Protein AF-A0A955XLE4-F1 (afdb_monomer_lite)

Secondary structure (DSSP, 8-state):
-BSSS----TTT-HHHHTT--HHHHS-EETTEE---S--SS-PPPSSTT----GGGT-SS-S-TTSHHHHHHHHHTTTB-HHHHH--S--TTB-SEEEEEEEEEETTTTEEEEEEEE---SBTTTEEEEEE-S-B-TTSPBP---TTS-----S---TT--GGGTT--HHHHIIIIIHHHHHHSSPPEEEEEEEEEEEEEEEEEEEETTEEEEPPP-HHHHHHH--HHHHHHHHTTSHHHHHHTSHHHIIIIIHHHHHTTT--S--GGGHHHHHHT-SEEEEE-SS-EEEE------STT---HHHHSSTT-S--TTTTT--HHHHHHHSS--

Foldseek 3Di:
DDAALFDFDLVQFVCVVVVDDPCVQFPDDPNFTAPACFDLDPDDHSCNPDHRAPCVPCVQVFDCVDPQSVVVSVLVVAAGLQAQFQQWGHQQHAQEWELQFWDQDPVVRWTDTDRPDRGIHFPRFKDKAWAQRYAAPLSFGAAAQPVPLRQADSDDLQQWDPVCPPPPPPVCCVVPRVVVRVVGHHTHIAIWGWHKYWAKFQQVQAARFGGHGQDFQVVCCTHPVRRLVRSLVVLPDPVVLVCLDPCVFPPPFCVVSVSRVTRTDHSVCSVCSNVSHSIDTDIGSDINTHDDDHSGHPPPGDDQQCQQAPNHSDPVVNSRDDPVVSPVSNHGD

Radius of gyration: 21.86 Å; chains: 1; bounding box: 53×49×61 Å

Structure (mmCIF, N/CA/C/O backbone):
data_AF-A0A955XLE4-F1
#
_entry.id   AF-A0A955XLE4-F1
#
loop_
_atom_site.group_PDB
_atom_site.id
_atom_site.type_symbol
_atom_site.label_atom_id
_atom_site.label_alt_id
_atom_site.label_comp_id
_atom_site.label_asym_id
_atom_site.label_entity_id
_atom_site.label_seq_id
_atom_site.pdbx_PDB_ins_code
_atom_site.Cartn_x
_atom_site.Cartn_y
_atom_site.Cartn_z
_atom_site.occupancy
_atom_site.B_iso_or_equiv
_atom_site.auth_seq_id
_atom_site.auth_comp_id
_atom_site.auth_asym_id
_atom_site.auth_atom_id
_atom_site.pdbx_PDB_model_num
ATOM 1 N N . GLY A 1 1 ? 15.564 -0.420 6.837 1.00 57.50 1 GLY A N 1
ATOM 2 C CA . GLY A 1 1 ? 14.174 -0.029 6.578 1.00 57.50 1 GLY A CA 1
ATOM 3 C C . GLY A 1 1 ? 13.296 -1.247 6.401 1.00 57.50 1 GLY A C 1
ATOM 4 O O . GLY A 1 1 ? 13.295 -1.841 5.321 1.00 57.50 1 GLY A O 1
ATOM 5 N N . SER A 1 2 ? 12.529 -1.629 7.419 1.00 75.06 2 SER A N 1
ATOM 6 C CA . SER A 1 2 ? 11.483 -2.647 7.313 1.00 75.06 2 SER A CA 1
ATOM 7 C C . SER A 1 2 ? 10.431 -2.237 6.281 1.00 75.06 2 SER A C 1
ATOM 9 O O . SER A 1 2 ? 9.805 -1.180 6.378 1.00 75.06 2 SER A O 1
ATOM 11 N N . LYS A 1 3 ? 10.196 -3.110 5.292 1.00 69.00 3 LYS A N 1
ATOM 12 C CA . LYS A 1 3 ? 9.189 -2.877 4.246 1.00 69.00 3 LYS A CA 1
ATOM 13 C C . LYS A 1 3 ? 7.761 -2.887 4.795 1.00 69.00 3 LYS A C 1
ATOM 15 O O . LYS A 1 3 ? 6.912 -2.231 4.205 1.00 69.00 3 LYS A O 1
ATOM 20 N N . ARG A 1 4 ? 7.464 -3.630 5.869 1.00 76.50 4 ARG A N 1
ATOM 21 C CA . ARG A 1 4 ? 6.101 -3.732 6.432 1.00 76.50 4 ARG A CA 1
ATOM 22 C C . ARG A 1 4 ? 5.874 -2.875 7.677 1.00 76.50 4 ARG A C 1
ATOM 24 O O . ARG A 1 4 ? 4.723 -2.633 8.013 1.00 76.50 4 ARG A O 1
ATOM 31 N N . GLY A 1 5 ? 6.932 -2.411 8.346 1.00 86.31 5 GLY A N 1
ATOM 32 C CA . GLY A 1 5 ? 6.819 -1.484 9.481 1.00 86.31 5 GLY A CA 1
ATOM 33 C C . GLY A 1 5 ? 6.080 -2.025 10.709 1.00 86.31 5 GLY A C 1
ATOM 34 O O . GLY A 1 5 ? 5.810 -1.259 11.623 1.00 86.31 5 GLY A O 1
ATOM 35 N N . THR A 1 6 ? 5.745 -3.313 10.740 1.00 91.94 6 THR A N 1
ATOM 36 C CA . THR A 1 6 ? 4.971 -3.970 11.802 1.00 91.94 6 THR A CA 1
ATOM 37 C C . THR A 1 6 ? 5.658 -5.279 12.196 1.00 91.94 6 THR A C 1
ATOM 39 O O . THR A 1 6 ? 5.265 -6.350 11.737 1.00 91.94 6 THR A O 1
ATOM 42 N N . PRO A 1 7 ? 6.779 -5.210 12.936 1.00 93.06 7 PRO A N 1
ATOM 43 C CA . PRO A 1 7 ? 7.476 -6.407 13.388 1.00 93.06 7 PRO A CA 1
ATOM 44 C C . PRO A 1 7 ? 6.618 -7.187 14.394 1.00 93.06 7 PRO A C 1
ATOM 46 O O . PRO A 1 7 ? 5.879 -6.594 15.177 1.00 93.06 7 PRO A O 1
ATOM 49 N N . PHE A 1 8 ? 6.740 -8.515 14.368 1.00 94.56 8 PHE A N 1
ATOM 50 C CA . PHE A 1 8 ? 6.164 -9.409 15.371 1.00 94.56 8 PHE A CA 1
ATOM 51 C C . PHE A 1 8 ? 7.256 -9.788 16.373 1.00 94.56 8 PHE A C 1
ATOM 53 O O . PHE A 1 8 ? 7.954 -10.789 16.206 1.00 94.56 8 PHE A O 1
ATOM 60 N N . THR A 1 9 ? 7.471 -8.923 17.361 1.00 94.62 9 THR A N 1
ATOM 61 C CA . THR A 1 9 ? 8.529 -9.066 18.367 1.00 94.62 9 THR A CA 1
ATOM 62 C C . THR A 1 9 ? 7.990 -8.723 19.759 1.00 94.62 9 THR A C 1
ATOM 64 O O . THR A 1 9 ? 7.102 -7.875 19.863 1.00 94.62 9 THR A O 1
ATOM 67 N N . PRO A 1 10 ? 8.499 -9.349 20.841 1.00 95.50 10 PRO A N 1
ATOM 68 C CA . PRO A 1 10 ? 7.992 -9.115 22.198 1.00 95.50 10 PRO A CA 1
ATOM 69 C C . PRO A 1 10 ? 8.040 -7.659 22.679 1.00 95.50 10 PRO A C 1
ATOM 71 O O . PRO A 1 10 ? 7.278 -7.275 23.557 1.00 95.50 10 PRO A O 1
ATOM 74 N N . ASP A 1 11 ? 8.931 -6.841 22.125 1.00 94.31 11 ASP A N 1
ATOM 75 C CA . ASP A 1 11 ? 9.068 -5.418 22.443 1.00 94.31 11 ASP A CA 1
ATOM 76 C C . ASP A 1 11 ? 8.083 -4.515 21.681 1.00 94.31 11 ASP A C 1
ATOM 78 O O . ASP A 1 11 ? 7.926 -3.348 22.040 1.00 94.31 11 ASP A O 1
ATOM 82 N N . TRP A 1 12 ? 7.413 -5.027 20.641 1.00 94.50 12 TRP A N 1
ATOM 83 C CA . TRP A 1 12 ? 6.586 -4.217 19.738 1.00 94.50 12 TRP A CA 1
ATOM 84 C C . TRP A 1 12 ? 5.189 -4.795 19.438 1.00 94.50 12 TRP A C 1
ATOM 86 O O . TRP A 1 12 ? 4.360 -4.104 18.844 1.00 94.50 12 TRP A O 1
ATOM 96 N N . ASP A 1 13 ? 4.888 -6.026 19.864 1.00 97.12 13 ASP A N 1
ATOM 97 C CA . ASP A 1 13 ? 3.582 -6.680 19.710 1.00 97.12 13 ASP A CA 1
ATOM 98 C C . ASP A 1 13 ? 3.161 -7.403 21.002 1.00 97.12 13 ASP A C 1
ATOM 100 O O . ASP A 1 13 ? 3.906 -8.225 21.540 1.00 97.12 13 ASP A O 1
ATOM 104 N N . VAL A 1 14 ? 1.948 -7.128 21.496 1.00 97.25 14 VAL A N 1
ATOM 105 C CA . VAL A 1 14 ? 1.436 -7.718 22.750 1.00 97.25 14 VAL A CA 1
ATOM 106 C C . VAL A 1 14 ? 1.236 -9.232 22.685 1.00 97.25 14 VAL A C 1
ATOM 108 O O . VAL A 1 14 ? 1.351 -9.896 23.712 1.00 97.25 14 VAL A O 1
ATOM 111 N N . HIS A 1 15 ? 0.957 -9.796 21.511 1.00 97.62 15 HIS A N 1
ATOM 112 C CA . HIS A 1 15 ? 0.796 -11.240 21.345 1.00 97.62 15 HIS A CA 1
ATOM 113 C C . HIS A 1 15 ? 2.157 -11.931 21.366 1.00 97.62 15 HIS A C 1
ATOM 115 O O . HIS A 1 15 ? 2.326 -12.927 22.068 1.00 97.62 15 HIS A O 1
ATOM 121 N N . ALA A 1 16 ? 3.151 -11.358 20.680 1.00 97.38 16 ALA A N 1
ATOM 122 C CA . ALA A 1 16 ? 4.527 -11.838 20.765 1.00 97.38 16 ALA A CA 1
ATOM 123 C C . ALA A 1 16 ? 5.062 -11.737 22.206 1.00 97.38 16 ALA A C 1
ATOM 125 O O . ALA A 1 16 ? 5.707 -12.662 22.695 1.00 97.38 16 ALA A O 1
ATOM 126 N N . ALA A 1 17 ? 4.746 -10.648 22.920 1.00 97.50 17 ALA A N 1
ATOM 127 C CA . ALA A 1 17 ? 5.109 -10.464 24.327 1.00 97.50 17 ALA A CA 1
ATOM 128 C C . ALA A 1 17 ? 4.455 -11.501 25.253 1.00 97.50 17 ALA A C 1
ATOM 130 O O . ALA A 1 17 ? 5.055 -11.920 26.241 1.00 97.50 17 ALA A O 1
ATOM 131 N N . ALA A 1 18 ? 3.240 -11.940 24.917 1.00 97.62 18 ALA A N 1
ATOM 132 C CA . ALA A 1 18 ? 2.529 -13.009 25.613 1.00 97.62 18 ALA A CA 1
ATOM 133 C C . ALA A 1 18 ? 3.043 -14.420 25.260 1.00 97.62 18 ALA A C 1
ATOM 135 O O . ALA A 1 18 ? 2.536 -15.403 25.798 1.00 97.62 18 ALA A O 1
ATOM 136 N N . GLY A 1 19 ? 4.050 -14.533 24.387 1.00 97.69 19 GLY A N 1
ATOM 137 C CA . GLY A 1 19 ? 4.657 -15.803 23.995 1.00 97.69 19 GLY A CA 1
ATOM 138 C C . GLY A 1 19 ? 3.931 -16.529 22.864 1.00 97.69 19 GLY A C 1
ATOM 139 O O . GLY A 1 19 ? 4.250 -17.690 22.614 1.00 97.69 19 GLY A O 1
ATOM 140 N N . LEU A 1 20 ? 2.987 -15.873 22.175 1.00 97.44 20 LEU A N 1
ATOM 141 C CA . LEU A 1 20 ? 2.380 -16.446 20.976 1.00 97.44 20 LEU A CA 1
ATOM 142 C C . LEU A 1 20 ? 3.416 -16.523 19.854 1.00 97.44 20 LEU A C 1
ATOM 144 O O . LEU A 1 20 ? 4.255 -15.642 19.655 1.00 97.44 20 LEU A O 1
ATOM 148 N N . THR A 1 21 ? 3.307 -17.592 19.090 1.00 95.81 21 THR A N 1
ATOM 149 C CA . THR A 1 21 ? 4.077 -17.890 17.894 1.00 95.81 21 THR A CA 1
ATOM 150 C C . THR A 1 21 ? 3.220 -17.673 16.650 1.00 95.81 21 THR A C 1
ATOM 152 O O . THR A 1 21 ? 2.002 -17.505 16.713 1.00 95.81 21 THR A O 1
ATOM 155 N N . CYS A 1 22 ? 3.851 -17.712 15.476 1.00 94.62 22 CYS A N 1
ATOM 156 C CA . CYS A 1 22 ? 3.150 -17.546 14.205 1.00 94.62 22 CYS A CA 1
ATOM 157 C C . CYS A 1 22 ? 2.014 -18.570 14.028 1.00 94.62 22 CYS A C 1
ATOM 159 O O . CYS A 1 22 ? 0.965 -18.231 13.491 1.00 94.62 22 CYS A O 1
ATOM 161 N N . LEU A 1 23 ? 2.222 -19.810 14.488 1.00 94.75 23 LEU A N 1
ATOM 162 C CA . LEU A 1 23 ? 1.301 -20.932 14.278 1.00 94.75 23 LEU A CA 1
ATOM 163 C C . LEU A 1 23 ? 0.066 -20.880 15.182 1.00 94.75 23 LEU A C 1
ATOM 165 O O . LEU A 1 23 ? -0.927 -21.532 14.873 1.00 94.75 23 LEU A O 1
ATOM 169 N N . ASP A 1 24 ? 0.104 -20.083 16.252 1.00 95.56 24 ASP A N 1
ATOM 170 C CA . ASP A 1 24 ? -1.047 -19.900 17.143 1.00 95.56 24 ASP A CA 1
ATOM 171 C C . ASP A 1 24 ? -2.170 -19.098 16.466 1.00 95.56 24 ASP A C 1
ATOM 173 O O . ASP A 1 24 ? -3.335 -19.237 16.823 1.00 95.56 24 ASP A O 1
ATOM 177 N N . CYS A 1 25 ? -1.825 -18.277 15.465 1.00 94.69 25 CYS A N 1
ATOM 178 C CA . CYS A 1 25 ? -2.787 -17.542 14.636 1.00 94.69 25 CYS A CA 1
ATOM 179 C C . CYS A 1 25 ? -2.908 -18.141 13.227 1.00 94.69 25 CYS A C 1
ATOM 181 O O . CYS A 1 25 ? -4.004 -18.259 12.683 1.00 94.69 25 CYS A O 1
ATOM 183 N N . HIS A 1 26 ? -1.779 -18.508 12.619 1.00 94.50 26 HIS A N 1
ATOM 184 C CA . HIS A 1 26 ? -1.722 -19.028 11.258 1.00 94.50 26 HIS A CA 1
ATOM 185 C C . HIS A 1 26 ? -1.831 -20.553 11.266 1.00 94.50 26 HIS A C 1
ATOM 187 O O . HIS A 1 26 ? -0.819 -21.254 11.221 1.00 94.50 26 HIS A O 1
ATOM 193 N N . ALA A 1 27 ? -3.069 -21.056 11.315 1.00 92.56 27 ALA A N 1
ATOM 194 C CA . ALA A 1 27 ? -3.360 -22.487 11.278 1.00 92.56 27 ALA A CA 1
ATOM 195 C C . ALA A 1 27 ? -2.637 -23.185 10.114 1.00 92.56 27 ALA A C 1
ATOM 197 O O . ALA A 1 27 ? -2.525 -22.635 9.013 1.00 92.56 27 ALA A O 1
ATOM 198 N N . THR A 1 28 ? -2.149 -24.404 10.355 1.00 94.12 28 THR A N 1
ATOM 199 C CA . THR A 1 28 ? -1.385 -25.159 9.358 1.00 94.12 28 THR A CA 1
ATOM 200 C C . THR A 1 28 ? -1.956 -26.543 9.112 1.00 94.12 28 THR A C 1
ATOM 202 O O . THR A 1 28 ? -2.290 -27.267 10.045 1.00 94.12 28 THR A O 1
ATOM 205 N N . GLU A 1 29 ? -2.037 -26.923 7.838 1.00 93.75 29 GLU A N 1
ATOM 206 C CA . GLU A 1 29 ? -2.513 -28.237 7.411 1.00 93.75 29 GLU A CA 1
ATOM 207 C C . GLU A 1 29 ? -1.663 -28.734 6.240 1.00 93.75 29 GLU A C 1
ATOM 209 O O . GLU A 1 29 ? -1.619 -28.120 5.179 1.00 93.75 29 GLU A O 1
ATOM 214 N N . GLY A 1 30 ? -0.941 -29.844 6.413 1.00 93.00 30 GLY A N 1
ATOM 215 C CA . GLY A 1 30 ? -0.155 -30.431 5.320 1.00 93.00 30 GLY A CA 1
ATOM 216 C C . GLY A 1 30 ? 0.884 -29.479 4.706 1.00 93.00 30 GLY A C 1
ATOM 217 O O . GLY A 1 30 ? 1.026 -29.444 3.488 1.00 93.00 30 GLY A O 1
ATOM 218 N N . HIS A 1 31 ? 1.595 -28.707 5.539 1.00 93.81 31 HIS A N 1
ATOM 219 C CA . HIS A 1 31 ? 2.524 -27.629 5.142 1.00 93.81 31 HIS A CA 1
ATOM 220 C C . HIS A 1 31 ? 1.883 -26.423 4.436 1.00 93.81 31 HIS A C 1
ATOM 222 O O . HIS A 1 31 ? 2.600 -25.548 3.958 1.00 93.81 31 HIS A O 1
ATOM 228 N N . ARG A 1 32 ? 0.553 -26.339 4.401 1.00 93.31 32 ARG A N 1
ATOM 229 C CA . ARG A 1 32 ? -0.179 -25.140 3.989 1.00 93.31 32 ARG A CA 1
ATOM 230 C C . ARG A 1 32 ? -0.386 -24.254 5.200 1.00 93.31 32 ARG A C 1
ATOM 232 O O . ARG A 1 32 ? -0.760 -24.766 6.253 1.00 93.31 32 ARG A O 1
ATOM 239 N N . ILE A 1 33 ? -0.139 -22.956 5.059 1.00 93.25 33 ILE A N 1
ATOM 240 C CA . ILE A 1 33 ? -0.245 -21.992 6.158 1.00 93.25 33 ILE A CA 1
ATOM 241 C C . ILE A 1 33 ? -1.375 -21.013 5.853 1.00 93.25 33 ILE A C 1
ATOM 243 O O . ILE A 1 33 ? -1.377 -20.356 4.812 1.00 93.25 33 ILE A O 1
ATOM 247 N N . ALA A 1 34 ? -2.334 -20.895 6.768 1.00 92.50 34 ALA A N 1
ATOM 248 C CA . ALA A 1 34 ? -3.432 -19.953 6.639 1.00 92.50 34 ALA A CA 1
ATOM 249 C C . ALA A 1 34 ? -2.904 -18.526 6.742 1.00 92.50 34 ALA A C 1
ATOM 251 O O . ALA A 1 34 ? -2.453 -18.099 7.798 1.00 92.50 34 ALA A O 1
ATOM 252 N N . LYS A 1 35 ? -2.982 -17.760 5.654 1.00 88.62 35 LYS A N 1
ATOM 253 C CA . LYS A 1 35 ? -2.634 -16.331 5.649 1.00 88.62 35 LYS A CA 1
ATOM 254 C C . LYS A 1 35 ? -3.784 -15.448 6.165 1.00 88.62 35 LYS A C 1
ATOM 256 O O . LYS A 1 35 ? -3.549 -14.290 6.498 1.00 88.62 35 LYS A O 1
ATOM 261 N N . GLY A 1 36 ? -5.001 -15.986 6.235 1.00 90.56 36 GLY A N 1
ATOM 262 C CA . GLY A 1 36 ? -6.242 -15.226 6.380 1.00 90.56 36 GLY A CA 1
ATOM 263 C C . GLY A 1 36 ? -6.923 -15.012 5.028 1.00 90.56 36 GLY A C 1
ATOM 264 O O . GLY A 1 36 ? -6.341 -15.276 3.978 1.00 90.56 36 GLY A O 1
ATOM 265 N N . THR A 1 37 ? -8.156 -14.510 5.037 1.00 89.50 37 THR A N 1
ATOM 266 C CA . THR A 1 37 ? -8.974 -14.347 3.820 1.00 89.50 37 THR A CA 1
ATOM 267 C C . THR A 1 37 ? -8.723 -13.022 3.095 1.00 89.50 37 THR A C 1
ATOM 269 O O . THR A 1 37 ? -9.346 -12.737 2.070 1.00 89.50 37 THR A O 1
ATOM 272 N N . HIS A 1 38 ? -7.847 -12.169 3.622 1.00 89.25 38 HIS A N 1
ATOM 273 C CA . HIS A 1 38 ? -7.495 -10.908 2.991 1.00 89.25 38 HIS A CA 1
ATOM 274 C C . HIS A 1 38 ? -6.347 -11.050 1.993 1.00 89.25 38 HIS A C 1
ATOM 276 O O . HIS A 1 38 ? -5.422 -11.855 2.146 1.00 89.25 38 HIS A O 1
ATOM 282 N N . THR A 1 39 ? -6.357 -10.185 0.986 1.00 79.38 39 THR A N 1
ATOM 283 C CA . THR A 1 39 ? -5.267 -10.051 0.038 1.00 79.38 39 THR A CA 1
ATOM 284 C C . THR A 1 39 ? -4.888 -8.591 -0.181 1.00 79.38 39 THR A C 1
ATOM 286 O O . THR A 1 39 ? -5.638 -7.786 -0.715 1.00 79.38 39 THR A O 1
ATOM 289 N N . THR A 1 40 ? -3.664 -8.253 0.217 1.00 69.69 40 THR A N 1
ATOM 290 C CA . THR A 1 40 ? -2.947 -7.033 -0.209 1.00 69.69 40 THR A CA 1
ATOM 291 C C . THR A 1 40 ? -1.682 -7.355 -1.002 1.00 69.69 40 THR A C 1
ATOM 293 O O . THR A 1 40 ? -0.897 -6.481 -1.358 1.00 69.69 40 THR A O 1
ATOM 296 N N . THR A 1 41 ? -1.451 -8.644 -1.263 1.00 63.22 41 THR A N 1
ATOM 297 C CA . THR A 1 41 ? -0.299 -9.162 -2.004 1.00 63.22 41 THR A CA 1
ATOM 298 C C . THR A 1 41 ? -0.774 -10.322 -2.862 1.00 63.22 41 THR A C 1
ATOM 300 O O . THR A 1 41 ? -1.406 -11.237 -2.337 1.00 63.22 41 THR A O 1
ATOM 303 N N . MET A 1 42 ? -0.455 -10.303 -4.158 1.00 63.03 42 MET A N 1
ATOM 304 C CA . MET A 1 42 ? -0.942 -11.282 -5.141 1.00 63.03 42 MET A CA 1
ATOM 305 C C . MET A 1 42 ? -0.247 -12.655 -5.072 1.00 63.03 42 MET A C 1
ATOM 307 O O . MET A 1 42 ? 0.088 -13.255 -6.089 1.00 63.03 42 MET A O 1
ATOM 311 N N . MET A 1 43 ? 0.022 -13.138 -3.864 1.00 68.75 43 MET A N 1
ATOM 312 C CA . MET A 1 43 ? 0.576 -14.469 -3.633 1.00 68.75 43 MET A CA 1
ATOM 313 C C . MET A 1 43 ? -0.577 -15.463 -3.505 1.00 68.75 43 MET A C 1
ATOM 315 O O . MET A 1 43 ? -1.628 -15.109 -2.963 1.00 68.75 43 MET A O 1
ATOM 319 N N . ALA A 1 44 ? -0.367 -16.695 -3.974 1.00 78.94 44 ALA A N 1
ATOM 320 C CA . ALA A 1 44 ? -1.301 -17.784 -3.715 1.00 78.94 44 ALA A CA 1
ATOM 321 C C . ALA A 1 44 ? -1.540 -17.913 -2.202 1.00 78.94 44 ALA A C 1
ATOM 323 O O . ALA A 1 44 ? -0.620 -17.734 -1.402 1.00 78.94 44 ALA A O 1
ATOM 324 N N . ASN A 1 45 ? -2.791 -18.159 -1.825 1.00 85.56 45 ASN A N 1
ATOM 325 C CA . ASN A 1 45 ? -3.171 -18.408 -0.445 1.00 85.56 45 ASN A CA 1
ATOM 326 C C . ASN A 1 45 ? -3.346 -19.913 -0.273 1.00 85.56 45 ASN A C 1
ATOM 328 O O . ASN A 1 45 ? -4.194 -20.499 -0.945 1.00 85.56 45 ASN A O 1
ATOM 332 N N . ASP A 1 46 ? -2.527 -20.531 0.576 1.00 89.81 46 ASP A N 1
ATOM 333 C CA . ASP A 1 46 ? -2.503 -21.988 0.698 1.00 89.81 46 ASP A CA 1
ATOM 334 C C . ASP A 1 46 ? -3.791 -22.539 1.329 1.00 89.81 46 ASP A C 1
ATOM 336 O O . ASP A 1 46 ? -4.207 -23.650 1.000 1.00 89.81 46 ASP A O 1
ATOM 340 N N . LEU A 1 47 ? -4.422 -21.754 2.213 1.00 92.06 47 LEU A N 1
ATOM 341 C CA . LEU A 1 47 ? -5.701 -22.052 2.867 1.00 92.06 47 LEU A CA 1
ATOM 342 C C . LEU A 1 47 ? -6.623 -20.818 2.759 1.00 92.06 47 LEU A C 1
ATOM 344 O O . LEU A 1 47 ? -6.751 -20.060 3.723 1.00 92.06 47 LEU A O 1
ATOM 348 N N . PRO A 1 48 ? -7.238 -20.575 1.585 1.00 89.31 48 PRO A N 1
ATOM 349 C CA . PRO A 1 48 ? -7.958 -19.332 1.295 1.00 89.31 48 PRO A CA 1
ATOM 350 C C . PRO A 1 48 ? -9.237 -19.138 2.112 1.00 89.31 48 PRO A C 1
ATOM 352 O O . PRO A 1 48 ? -9.661 -18.000 2.297 1.00 89.31 48 PRO A O 1
ATOM 355 N N . ASP A 1 49 ? -9.815 -20.228 2.614 1.00 90.81 49 ASP A N 1
ATOM 356 C CA . ASP A 1 49 ? -11.074 -20.227 3.364 1.00 90.81 49 ASP A CA 1
ATOM 357 C C . ASP A 1 49 ? -10.866 -20.135 4.885 1.00 90.81 49 ASP A C 1
ATOM 359 O O . ASP A 1 49 ? -11.832 -20.077 5.644 1.00 90.81 49 ASP A O 1
ATOM 363 N N . VAL A 1 50 ? -9.610 -20.123 5.350 1.00 92.69 50 VAL A N 1
ATOM 364 C CA . VAL A 1 50 ? -9.285 -20.031 6.777 1.00 92.69 50 VAL A CA 1
ATOM 365 C C . VAL A 1 50 ? -9.055 -18.574 7.156 1.00 92.69 50 VAL A C 1
ATOM 367 O O . VAL A 1 50 ? -8.119 -17.919 6.689 1.00 92.69 50 VAL A O 1
ATOM 370 N N . GLU A 1 51 ? -9.920 -18.060 8.024 1.00 91.75 51 GLU A N 1
ATOM 371 C CA . GLU A 1 51 ? -9.807 -16.711 8.564 1.00 91.75 51 GLU A CA 1
ATOM 372 C C . GLU A 1 51 ? -8.744 -16.633 9.666 1.00 91.75 51 GLU A C 1
ATOM 374 O O . GLU A 1 51 ? -8.631 -17.512 10.515 1.00 91.75 51 GLU A O 1
ATOM 379 N N . VAL A 1 52 ? -7.978 -15.541 9.656 1.00 92.88 52 VAL A N 1
ATOM 380 C CA . VAL A 1 52 ? -7.051 -15.169 10.728 1.00 92.88 52 VAL A CA 1
ATOM 381 C C . VAL A 1 52 ? -7.492 -13.796 11.214 1.00 92.88 52 VAL A C 1
ATOM 383 O O . VAL A 1 52 ? -7.232 -12.785 10.562 1.00 92.88 52 VAL A O 1
ATOM 386 N N . ALA A 1 53 ? -8.232 -13.766 12.320 1.00 92.12 53 ALA A N 1
ATOM 387 C CA . ALA A 1 53 ? -8.877 -12.558 12.820 1.00 92.12 53 ALA A CA 1
ATOM 388 C C . ALA A 1 53 ? -8.851 -12.485 14.348 1.00 92.12 53 ALA A C 1
ATOM 390 O O . ALA A 1 53 ? -8.896 -13.497 15.044 1.00 92.12 53 ALA A O 1
ATOM 391 N N . CYS A 1 54 ? -8.857 -11.259 14.874 1.00 94.56 54 CYS A N 1
ATOM 392 C CA . CYS A 1 54 ? -8.820 -10.994 16.314 1.00 94.56 54 CYS A CA 1
ATOM 393 C C . CYS A 1 54 ? -9.991 -11.655 17.061 1.00 94.56 54 CYS A C 1
ATOM 395 O O . CYS A 1 54 ? -9.827 -12.137 18.179 1.00 94.56 54 CYS A O 1
ATOM 397 N N . LEU A 1 55 ? -11.170 -11.700 16.433 1.00 93.06 55 LEU A N 1
ATOM 398 C CA . LEU A 1 55 ? -12.390 -12.240 17.038 1.00 93.06 55 LEU A CA 1
ATOM 399 C C . LEU A 1 55 ? -12.368 -13.769 17.197 1.00 93.06 55 LEU A C 1
ATOM 401 O O . LEU A 1 55 ? -13.227 -14.295 17.891 1.00 93.06 55 LEU A O 1
ATOM 405 N N . GLY A 1 56 ? -11.374 -14.471 16.634 1.00 92.56 56 GLY A N 1
ATOM 406 C CA . GLY A 1 56 ? -11.154 -15.892 16.923 1.00 92.56 56 GLY A CA 1
ATOM 407 C C . GLY A 1 56 ? -10.759 -16.159 18.382 1.00 92.56 56 GLY A C 1
ATOM 408 O O . GLY A 1 56 ? -11.024 -17.241 18.894 1.00 92.56 56 GLY A O 1
ATOM 409 N N . CYS A 1 57 ? -10.180 -15.160 19.063 1.00 94.69 57 CYS A N 1
ATOM 410 C CA . CYS A 1 57 ? -9.814 -15.227 20.485 1.00 94.69 57 CYS A CA 1
ATOM 411 C C . CYS A 1 57 ? -10.501 -14.145 21.346 1.00 94.69 57 CYS A C 1
ATOM 413 O O . CYS A 1 57 ? -10.544 -14.270 22.568 1.00 94.69 57 CYS A O 1
ATOM 415 N N . HIS A 1 58 ? -11.018 -13.069 20.739 1.00 93.94 58 HIS A N 1
ATOM 416 C CA . HIS A 1 58 ? -11.570 -11.901 21.438 1.00 93.94 58 HIS A CA 1
ATOM 417 C C . HIS A 1 58 ? -13.058 -11.670 21.121 1.00 93.94 58 HIS A C 1
ATOM 419 O O . HIS A 1 58 ? -13.389 -10.828 20.293 1.00 93.94 58 HIS A O 1
ATOM 425 N N . GLU A 1 59 ? -13.969 -12.372 21.799 1.00 87.19 59 GLU A N 1
ATOM 426 C CA . GLU A 1 59 ? -15.412 -12.308 21.496 1.00 87.19 59 GLU A CA 1
ATOM 427 C C . GLU A 1 59 ? -16.095 -10.989 21.917 1.00 87.19 59 GLU A C 1
ATOM 429 O O . GLU A 1 59 ? -16.853 -10.405 21.149 1.00 87.19 59 GLU A O 1
ATOM 434 N N . THR A 1 60 ? -15.836 -10.492 23.133 1.00 87.50 60 THR A N 1
ATOM 435 C CA . THR A 1 60 ? -16.334 -9.189 23.628 1.00 87.50 60 THR A CA 1
ATOM 436 C C . THR A 1 60 ? -15.158 -8.397 24.200 1.00 87.50 60 THR A C 1
ATOM 438 O O . THR A 1 60 ? -14.894 -8.453 25.402 1.00 87.50 60 THR A O 1
ATOM 441 N N . PRO A 1 61 ? -14.385 -7.706 23.344 1.00 92.00 61 PRO A N 1
ATOM 442 C CA . PRO A 1 61 ? -13.079 -7.173 23.728 1.00 92.00 61 PRO A CA 1
ATOM 443 C C . PRO A 1 61 ? -13.152 -5.979 24.689 1.00 92.00 61 PRO A C 1
ATOM 445 O O . PRO A 1 61 ? -12.168 -5.688 25.369 1.00 92.00 61 PRO A O 1
ATOM 448 N N . HIS A 1 62 ? -14.298 -5.293 24.771 1.00 95.19 62 HIS A N 1
ATOM 449 C CA . HIS A 1 62 ? -14.483 -4.127 25.634 1.00 95.19 62 HIS A CA 1
ATOM 450 C C . HIS A 1 62 ? -15.618 -4.330 26.642 1.00 95.19 62 HIS A C 1
ATOM 452 O O . HIS A 1 62 ? -16.619 -4.984 26.351 1.00 95.19 62 HIS A O 1
ATOM 458 N N . ALA A 1 63 ? -15.470 -3.712 27.817 1.00 94.81 63 ALA A N 1
ATOM 459 C CA . ALA A 1 63 ? -16.368 -3.833 28.965 1.00 94.81 63 ALA A CA 1
ATOM 460 C C . ALA A 1 63 ? -17.805 -3.363 28.653 1.00 94.81 63 ALA A C 1
ATOM 462 O O . ALA A 1 63 ? -18.110 -2.167 28.678 1.00 94.81 63 ALA A O 1
ATOM 463 N N . ALA A 1 64 ? -18.687 -4.316 28.340 1.00 94.06 64 ALA A N 1
ATOM 464 C CA . ALA A 1 64 ? -20.050 -4.061 27.867 1.00 94.06 64 ALA A CA 1
ATOM 465 C C . ALA A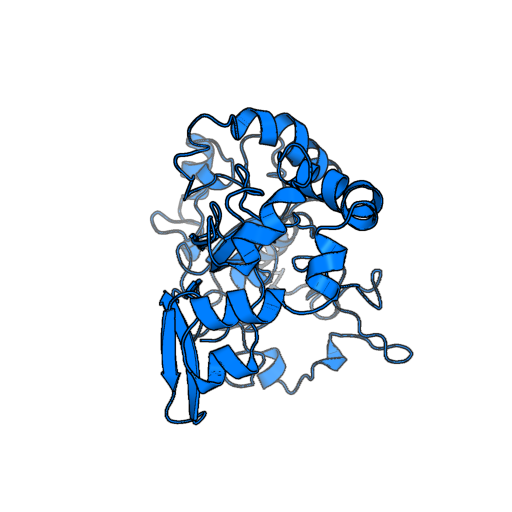 1 64 ? -20.992 -3.462 28.933 1.00 94.06 64 ALA A C 1
ATOM 467 O O . ALA A 1 64 ? -22.075 -2.971 28.608 1.00 94.06 64 ALA A O 1
ATOM 468 N N . ASP A 1 65 ? -20.594 -3.472 30.202 1.00 95.38 65 ASP A N 1
ATOM 469 C CA . ASP A 1 65 ? -21.300 -2.834 31.314 1.00 95.38 65 ASP A CA 1
ATOM 470 C C . ASP A 1 65 ? -21.120 -1.305 31.336 1.00 95.38 65 ASP A C 1
ATOM 472 O O . ASP A 1 65 ? -21.981 -0.591 31.853 1.00 95.38 65 ASP A O 1
ATOM 476 N N . THR A 1 66 ? -20.090 -0.775 30.670 1.00 95.94 66 THR A N 1
ATOM 477 C CA . THR A 1 66 ? -19.838 0.671 30.550 1.00 95.94 66 THR A CA 1
ATOM 478 C C . THR A 1 66 ? -20.358 1.254 29.232 1.00 95.94 66 THR A C 1
ATOM 480 O O . THR A 1 66 ? -20.307 0.596 28.193 1.00 95.94 66 THR A O 1
ATOM 483 N N . ASP A 1 67 ? -20.796 2.521 29.234 1.00 94.50 67 ASP A N 1
ATOM 484 C CA . ASP A 1 67 ? -21.186 3.228 27.997 1.00 94.50 67 ASP A CA 1
ATOM 485 C C . ASP A 1 67 ? -20.039 3.271 26.982 1.00 94.50 67 ASP A C 1
ATOM 487 O O . ASP A 1 67 ? -20.233 3.006 25.797 1.00 94.50 67 ASP A O 1
ATOM 491 N N . ARG A 1 68 ? -18.818 3.536 27.463 1.00 94.19 68 ARG A N 1
ATOM 492 C CA . ARG A 1 68 ? -17.614 3.563 26.628 1.00 94.19 68 ARG A CA 1
ATOM 493 C C . ARG A 1 68 ? -17.353 2.208 25.973 1.00 94.19 68 ARG A C 1
ATOM 495 O O . ARG A 1 68 ? -17.094 2.158 24.777 1.00 94.19 68 ARG A O 1
ATOM 502 N N . GLY A 1 69 ? -17.403 1.115 26.732 1.00 95.81 69 GLY A N 1
ATOM 503 C CA . GLY A 1 69 ? -17.154 -0.217 26.187 1.00 95.81 69 GLY A CA 1
ATOM 504 C C . GLY A 1 69 ? -18.242 -0.668 25.215 1.00 95.81 69 GLY A C 1
ATOM 505 O O . GLY A 1 69 ? -17.906 -1.233 24.176 1.00 95.81 69 GLY A O 1
ATOM 506 N N . ARG A 1 70 ? -19.517 -0.338 25.474 1.00 95.50 70 ARG A N 1
ATOM 507 C CA . ARG A 1 70 ? -20.605 -0.538 24.497 1.00 95.50 70 ARG A CA 1
ATOM 508 C C . ARG A 1 70 ? -20.335 0.206 23.195 1.00 95.50 70 ARG A C 1
ATOM 510 O O . ARG A 1 70 ? -20.317 -0.424 22.145 1.00 95.50 70 ARG A O 1
ATOM 517 N N . ALA A 1 71 ? -20.011 1.497 23.272 1.00 94.94 71 ALA A N 1
ATOM 518 C CA . ALA A 1 71 ? -19.690 2.286 22.088 1.00 94.94 71 ALA A CA 1
ATOM 519 C C . ALA A 1 71 ? -18.499 1.701 21.306 1.00 94.94 71 ALA A C 1
ATOM 521 O O . ALA A 1 71 ? -18.557 1.607 20.083 1.00 94.94 71 ALA A O 1
ATOM 522 N N . LEU A 1 72 ? -17.427 1.265 21.977 1.00 95.88 72 LEU A N 1
ATOM 523 C CA . LEU A 1 72 ? -16.278 0.625 21.317 1.00 95.88 72 LEU A CA 1
ATOM 524 C C . LEU A 1 72 ? -16.647 -0.711 20.653 1.00 95.88 72 LEU A C 1
ATOM 526 O O . LEU A 1 72 ? -16.151 -1.011 19.569 1.00 95.88 72 LEU A O 1
ATOM 530 N N . ASN A 1 73 ? -17.529 -1.502 21.267 1.00 95.94 73 ASN A N 1
ATOM 531 C CA . ASN A 1 73 ? -18.039 -2.728 20.653 1.00 95.94 73 ASN A CA 1
ATOM 532 C C . ASN A 1 73 ? -18.916 -2.425 19.424 1.00 95.94 73 ASN A C 1
ATOM 534 O O . ASN A 1 73 ? -18.777 -3.106 18.411 1.00 95.94 73 ASN A O 1
ATOM 538 N N . ASP A 1 74 ? -19.726 -1.361 19.447 1.00 95.44 74 ASP A N 1
ATOM 539 C CA . ASP A 1 74 ? -20.523 -0.935 18.284 1.00 95.44 74 ASP A CA 1
ATOM 540 C C . ASP A 1 74 ? -19.637 -0.529 17.092 1.00 95.44 74 ASP A C 1
ATOM 542 O O . ASP A 1 74 ? -19.967 -0.803 15.933 1.00 95.44 74 ASP A O 1
ATOM 546 N N . HIS A 1 75 ? -18.460 0.056 17.353 1.00 96.50 75 HIS A N 1
ATOM 547 C CA . HIS A 1 75 ? -17.498 0.393 16.298 1.00 96.50 75 HIS A CA 1
ATOM 548 C C . HIS A 1 75 ? -17.022 -0.832 15.516 1.00 96.50 75 HIS A C 1
ATOM 550 O O . HIS A 1 75 ? -16.674 -0.685 14.345 1.00 96.50 75 HIS A O 1
ATOM 556 N N . LEU A 1 76 ? -17.041 -2.039 16.094 1.00 94.31 76 LEU A N 1
ATOM 557 C CA . LEU A 1 76 ? -16.584 -3.257 15.415 1.00 94.31 76 LEU A CA 1
ATOM 558 C C . LEU A 1 76 ? -17.369 -3.536 14.125 1.00 94.31 76 LEU A C 1
ATOM 560 O O . LEU A 1 76 ? -16.813 -4.108 13.188 1.00 94.31 76 LEU A O 1
ATOM 564 N N . ALA A 1 77 ? -18.610 -3.050 14.017 1.00 94.06 77 ALA A N 1
ATOM 565 C CA . ALA A 1 77 ? -19.409 -3.152 12.798 1.00 94.06 77 ALA A CA 1
ATOM 566 C C . ALA A 1 77 ? -18.810 -2.385 11.602 1.00 94.06 77 ALA A C 1
ATOM 568 O O . ALA A 1 77 ? -19.133 -2.682 10.452 1.00 94.06 77 ALA A O 1
ATOM 569 N N . ARG A 1 78 ? -17.960 -1.379 11.848 1.00 95.75 78 ARG A N 1
ATOM 570 C CA . ARG A 1 78 ? -17.417 -0.485 10.810 1.00 95.75 78 ARG A CA 1
ATOM 571 C C . ARG A 1 78 ? -15.902 -0.343 10.850 1.00 95.75 78 ARG A C 1
ATOM 573 O O . ARG A 1 78 ? -15.323 -0.052 9.816 1.00 95.75 78 ARG A O 1
ATOM 580 N N . VAL A 1 79 ? -15.251 -0.557 11.987 1.00 97.38 79 VAL A N 1
ATOM 581 C CA . VAL A 1 79 ? -13.822 -0.305 12.203 1.00 97.38 79 VAL A CA 1
ATOM 582 C C . VAL A 1 79 ? -13.120 -1.616 12.538 1.00 97.38 79 VAL A C 1
ATOM 584 O O . VAL A 1 79 ? -13.590 -2.389 13.373 1.00 97.38 79 VAL A O 1
ATOM 587 N N . ALA A 1 80 ? -12.016 -1.902 11.849 1.00 97.00 80 ALA A N 1
ATOM 588 C CA . ALA A 1 80 ? -11.182 -3.065 12.123 1.00 97.00 80 ALA A CA 1
ATOM 589 C C . ALA A 1 80 ? -10.348 -2.869 13.396 1.00 97.00 80 ALA A C 1
ATOM 591 O O . ALA A 1 80 ? -9.908 -1.761 13.689 1.00 97.00 80 ALA A O 1
ATOM 592 N N . CYS A 1 81 ? -10.062 -3.949 14.128 1.00 96.81 81 CYS A N 1
ATOM 593 C CA . CYS A 1 81 ? -9.311 -3.888 15.388 1.00 96.81 81 CYS A CA 1
ATOM 594 C C . CYS A 1 81 ? -7.938 -3.214 15.210 1.00 96.81 81 CYS A C 1
ATOM 596 O O . CYS A 1 81 ? -7.541 -2.370 16.011 1.00 96.81 81 CYS A O 1
ATOM 598 N N . VAL A 1 82 ? -7.252 -3.533 14.107 1.00 96.06 82 VAL A N 1
ATOM 599 C CA . VAL A 1 82 ? -5.933 -2.983 13.749 1.00 96.06 82 VAL A CA 1
ATOM 600 C C . VAL A 1 82 ? -5.931 -1.461 13.588 1.00 96.06 82 VAL A C 1
ATOM 602 O O . VAL A 1 82 ? -4.897 -0.832 13.787 1.00 96.06 82 VAL A O 1
ATOM 605 N N . THR A 1 83 ? -7.082 -0.855 13.288 1.00 97.56 83 THR A N 1
ATOM 606 C CA . THR A 1 83 ? -7.224 0.598 13.138 1.00 97.56 83 THR A CA 1
ATOM 607 C C . THR A 1 83 ? -6.962 1.326 14.449 1.00 97.56 83 THR A C 1
ATOM 609 O O . THR A 1 83 ? -6.254 2.329 14.453 1.00 97.56 83 THR A O 1
ATOM 612 N N . CYS A 1 84 ? -7.486 0.803 15.560 1.00 97.12 84 CYS A N 1
ATOM 613 C CA . CYS A 1 84 ? -7.274 1.376 16.889 1.00 97.12 84 CYS A CA 1
ATOM 614 C C . CYS A 1 84 ? -6.006 0.826 17.548 1.00 97.12 84 CYS A C 1
ATOM 616 O O . CYS A 1 84 ? -5.296 1.555 18.237 1.00 97.12 84 CYS A O 1
ATOM 618 N N . HIS A 1 85 ? -5.708 -0.456 17.328 1.00 97.75 85 HIS A N 1
ATOM 619 C CA . HIS A 1 85 ? -4.651 -1.164 18.046 1.00 97.75 85 HIS A CA 1
ATOM 620 C C . HIS A 1 85 ? -3.273 -1.141 17.367 1.00 97.75 85 HIS A C 1
ATOM 622 O O . HIS A 1 85 ? -2.314 -1.651 17.943 1.00 97.75 85 HIS A O 1
ATOM 628 N N . ILE A 1 86 ? -3.128 -0.514 16.194 1.00 97.12 86 ILE A N 1
ATOM 629 C CA . ILE A 1 86 ? -1.821 -0.190 15.595 1.00 97.12 86 ILE A CA 1
ATOM 630 C C . ILE A 1 86 ? -1.729 1.333 15.380 1.00 97.12 86 ILE A C 1
ATOM 632 O O . ILE A 1 86 ? -1.836 1.818 14.255 1.00 97.12 86 ILE A O 1
ATOM 636 N N . PRO A 1 87 ? -1.520 2.126 16.446 1.00 95.50 87 PRO A N 1
ATOM 637 C CA . PRO A 1 87 ? -1.551 3.594 16.367 1.00 95.50 87 PRO A CA 1
ATOM 638 C C . PRO A 1 87 ? -0.357 4.224 15.611 1.00 95.50 87 PRO A C 1
ATOM 640 O O . PRO A 1 87 ? -0.351 5.419 15.331 1.00 95.50 87 PRO A O 1
ATOM 643 N N . SER A 1 88 ? 0.678 3.446 15.283 1.00 95.75 88 SER A N 1
ATOM 644 C CA . SER A 1 88 ? 1.890 3.868 14.563 1.00 95.75 88 SER A CA 1
ATOM 645 C C . SER A 1 88 ? 2.678 2.669 14.015 1.00 95.75 88 SER A C 1
ATOM 647 O O . SER A 1 88 ? 2.517 1.537 14.468 1.00 95.75 88 SER A O 1
ATOM 649 N N . LEU A 1 89 ? 3.577 2.910 13.066 1.00 96.19 89 LEU A N 1
ATOM 650 C CA . LEU A 1 89 ? 4.514 1.900 12.565 1.00 96.19 89 LEU A CA 1
ATOM 651 C C . LEU A 1 89 ? 5.835 1.933 13.353 1.00 96.19 89 LEU A C 1
ATOM 653 O O . LEU A 1 89 ? 6.149 2.908 14.036 1.00 96.19 89 LEU A O 1
ATOM 657 N N . HIS A 1 90 ? 6.624 0.870 13.235 1.00 95.38 90 HIS A N 1
ATOM 658 C CA . HIS A 1 90 ? 7.967 0.777 13.805 1.00 95.38 90 HIS A CA 1
ATOM 659 C C . HIS A 1 90 ? 8.899 1.877 13.251 1.00 95.38 90 HIS A C 1
ATOM 661 O O . HIS A 1 90 ? 8.814 2.169 12.058 1.00 95.38 90 HIS A O 1
ATOM 667 N N . PRO A 1 91 ? 9.831 2.454 14.039 1.00 92.88 91 PRO A N 1
ATOM 668 C CA . PRO A 1 91 ? 10.727 3.530 13.585 1.00 92.88 91 PRO A CA 1
ATOM 669 C C . PRO A 1 91 ? 11.549 3.225 12.325 1.00 92.88 91 PRO A C 1
ATOM 671 O O . PRO A 1 91 ? 11.819 4.118 11.528 1.00 92.88 91 PRO A O 1
ATOM 674 N N . ASP A 1 92 ? 11.921 1.962 12.099 1.00 90.75 92 ASP A N 1
ATOM 675 C CA . ASP A 1 92 ? 12.612 1.557 10.864 1.00 90.75 92 ASP A CA 1
ATOM 676 C C . ASP A 1 92 ? 11.665 1.334 9.664 1.00 90.75 92 ASP A C 1
ATOM 678 O O . ASP A 1 92 ? 12.061 0.780 8.644 1.00 90.75 92 ASP A O 1
ATOM 682 N N . ASN A 1 93 ? 10.397 1.727 9.747 1.00 94.12 93 ASN A N 1
ATOM 683 C CA . ASN A 1 93 ? 9.459 1.625 8.636 1.00 94.12 93 ASN A CA 1
ATOM 684 C C . ASN A 1 93 ? 9.956 2.384 7.397 1.00 94.12 93 ASN A C 1
ATOM 686 O O . ASN A 1 93 ? 10.276 3.556 7.503 1.00 94.12 93 ASN A O 1
ATOM 690 N N . ALA A 1 94 ? 9.945 1.769 6.213 1.00 93.56 94 ALA A N 1
ATOM 691 C CA . ALA A 1 94 ? 10.210 2.472 4.956 1.00 93.56 94 ALA A CA 1
ATOM 692 C C . ALA A 1 94 ? 8.897 2.792 4.224 1.00 93.56 94 ALA A C 1
ATOM 694 O O . ALA A 1 94 ? 8.156 1.878 3.847 1.00 93.56 94 ALA A O 1
ATOM 695 N N . THR A 1 95 ? 8.621 4.074 3.973 1.00 93.50 95 THR A N 1
ATOM 696 C CA . THR A 1 95 ? 7.483 4.523 3.149 1.00 93.50 95 THR A CA 1
ATOM 697 C C . THR A 1 95 ? 7.870 4.802 1.709 1.00 93.50 95 THR A C 1
ATOM 699 O O . THR A 1 95 ? 7.051 4.603 0.818 1.00 93.50 95 THR A O 1
ATOM 702 N N . ARG A 1 96 ? 9.116 5.211 1.449 1.00 94.19 96 ARG A N 1
ATOM 703 C CA . ARG A 1 96 ? 9.616 5.444 0.089 1.00 94.19 96 ARG A CA 1
ATOM 704 C C . ARG A 1 96 ? 10.968 4.786 -0.101 1.00 94.19 96 ARG A C 1
ATOM 706 O O . ARG A 1 96 ? 11.897 5.078 0.650 1.00 94.19 96 ARG A O 1
ATOM 713 N N . ARG A 1 97 ? 11.084 3.940 -1.121 1.00 94.88 97 ARG A N 1
ATOM 714 C CA . ARG A 1 97 ? 12.321 3.229 -1.458 1.00 94.88 97 ARG A CA 1
ATOM 715 C C . ARG A 1 97 ? 12.741 3.500 -2.888 1.00 94.88 97 ARG A C 1
ATOM 717 O O . ARG A 1 97 ? 11.971 3.263 -3.811 1.00 94.88 97 ARG A O 1
ATOM 724 N N . ASP A 1 98 ? 13.970 3.954 -3.058 1.00 96.00 98 ASP A N 1
ATOM 725 C CA . ASP A 1 98 ? 14.592 4.178 -4.352 1.00 96.00 98 ASP A CA 1
ATOM 726 C C . ASP A 1 98 ? 15.529 3.019 -4.679 1.00 96.00 98 ASP A C 1
ATOM 728 O O . ASP A 1 98 ? 16.562 2.842 -4.041 1.00 96.00 98 ASP A O 1
ATOM 732 N N . PHE A 1 99 ? 15.138 2.207 -5.657 1.00 96.06 99 PHE A N 1
ATOM 733 C CA . PHE A 1 99 ? 15.972 1.131 -6.182 1.00 96.06 99 PHE A CA 1
ATOM 734 C C . PHE A 1 99 ? 16.800 1.581 -7.393 1.00 96.06 99 PHE A C 1
ATOM 736 O O . PHE A 1 99 ? 17.591 0.799 -7.905 1.00 96.06 99 PHE A O 1
ATOM 743 N N . GLY A 1 100 ? 16.588 2.797 -7.905 1.00 96.38 100 GLY A N 1
ATOM 744 C CA . GLY A 1 100 ? 17.426 3.378 -8.955 1.00 96.38 100 GLY A CA 1
ATOM 745 C C . GLY A 1 100 ? 18.695 4.026 -8.400 1.00 96.38 100 GLY A C 1
ATOM 746 O O . GLY A 1 100 ? 19.622 4.309 -9.147 1.00 96.38 100 GLY A O 1
ATOM 747 N N . THR A 1 101 ? 18.753 4.269 -7.090 1.00 96.25 101 THR A N 1
ATOM 748 C CA . THR A 1 101 ? 19.935 4.787 -6.398 1.00 96.25 101 THR A CA 1
ATOM 749 C C . THR A 1 101 ? 20.374 3.794 -5.339 1.00 96.25 101 THR A C 1
ATOM 751 O O . THR A 1 101 ? 19.562 3.358 -4.522 1.00 96.25 101 THR A O 1
ATOM 754 N N . THR A 1 102 ? 21.660 3.446 -5.355 1.00 95.88 102 THR A N 1
ATOM 755 C CA . THR A 1 102 ? 22.241 2.529 -4.379 1.00 95.88 102 THR A CA 1
ATOM 756 C C . THR A 1 102 ? 23.183 3.249 -3.422 1.00 95.88 102 THR A C 1
ATOM 758 O O . THR A 1 102 ? 23.744 4.301 -3.735 1.00 95.88 102 THR A O 1
ATOM 761 N N . THR A 1 103 ? 23.362 2.666 -2.244 1.00 95.25 103 THR A N 1
ATOM 762 C CA . THR A 1 103 ? 24.301 3.103 -1.210 1.00 95.25 103 THR A CA 1
ATOM 763 C C . THR A 1 103 ? 25.039 1.888 -0.673 1.00 95.25 103 THR A C 1
ATOM 765 O O . THR A 1 103 ? 24.420 0.846 -0.464 1.00 95.25 103 THR A O 1
ATOM 768 N N . TRP A 1 104 ? 26.349 2.010 -0.463 1.00 96.31 104 TRP A N 1
ATOM 769 C CA . TRP A 1 104 ? 27.137 0.959 0.181 1.00 96.31 104 TRP A CA 1
ATOM 770 C C . TRP A 1 104 ? 26.699 0.793 1.638 1.00 96.31 104 TRP A C 1
ATOM 772 O O . TRP A 1 104 ? 26.614 1.781 2.369 1.00 96.31 104 TRP A O 1
ATOM 782 N N . ASP A 1 105 ? 26.405 -0.440 2.034 1.00 95.50 105 ASP A N 1
ATOM 783 C CA . ASP A 1 105 ? 26.142 -0.816 3.416 1.00 95.50 105 ASP A CA 1
ATOM 784 C C . ASP A 1 105 ? 27.368 -1.549 3.973 1.00 95.50 105 ASP A C 1
ATOM 786 O O . ASP A 1 105 ? 27.716 -2.637 3.515 1.00 95.50 105 ASP A O 1
ATOM 790 N N . GLU A 1 106 ? 28.040 -0.931 4.947 1.00 95.12 106 GLU A N 1
ATOM 791 C CA . GLU A 1 106 ? 29.270 -1.471 5.543 1.00 95.12 106 GLU A CA 1
ATOM 792 C C . GLU A 1 106 ? 29.032 -2.745 6.359 1.00 95.12 106 GLU A C 1
ATOM 794 O O . GLU A 1 106 ? 29.940 -3.561 6.504 1.00 95.12 106 GLU A O 1
ATOM 799 N N . HIS A 1 107 ? 27.831 -2.921 6.918 1.00 93.44 107 HIS A N 1
ATOM 800 C CA . HIS A 1 107 ? 27.526 -4.082 7.746 1.00 93.44 107 HIS A CA 1
ATOM 801 C C . HIS A 1 107 ? 27.298 -5.323 6.885 1.00 93.44 107 HIS A C 1
ATOM 803 O O . HIS A 1 107 ? 27.860 -6.382 7.158 1.00 93.44 107 HIS A O 1
ATOM 809 N N . GLU A 1 108 ? 26.505 -5.169 5.828 1.00 92.81 108 GLU A N 1
ATOM 810 C CA . GLU A 1 108 ? 26.185 -6.245 4.890 1.00 92.81 108 GLU A CA 1
ATOM 811 C C . GLU A 1 108 ? 27.293 -6.451 3.837 1.00 92.81 108 GLU A C 1
ATOM 813 O O . GLU A 1 108 ? 27.350 -7.492 3.180 1.00 92.81 108 GLU A O 1
ATOM 818 N N . GLY A 1 109 ? 28.178 -5.463 3.652 1.00 96.25 109 GLY A N 1
ATOM 819 C CA . GLY A 1 109 ? 29.260 -5.498 2.666 1.00 96.25 109 GLY A CA 1
ATOM 820 C C . GLY A 1 109 ? 28.758 -5.511 1.218 1.00 96.25 109 GLY A C 1
ATOM 821 O O . GLY A 1 109 ? 29.366 -6.156 0.358 1.00 96.25 109 GLY A O 1
ATOM 822 N N . ILE A 1 110 ? 27.623 -4.854 0.955 1.00 97.38 110 ILE A N 1
ATOM 823 C CA . ILE A 1 110 ? 26.952 -4.803 -0.352 1.00 97.38 110 ILE A CA 1
ATOM 824 C C . ILE A 1 110 ? 26.279 -3.445 -0.594 1.00 97.38 110 ILE A C 1
ATOM 826 O O . ILE A 1 110 ? 25.941 -2.711 0.329 1.00 97.38 110 ILE A O 1
ATOM 830 N N . HIS A 1 111 ? 26.016 -3.121 -1.859 1.00 97.62 111 HIS A N 1
ATOM 831 C CA . HIS A 1 111 ? 25.219 -1.960 -2.253 1.00 97.62 111 HIS A CA 1
ATOM 832 C C . HIS A 1 111 ? 23.721 -2.229 -2.122 1.00 97.62 111 HIS A C 1
ATOM 834 O O . HIS A 1 111 ? 23.157 -3.018 -2.874 1.00 97.62 111 HIS A O 1
ATOM 840 N N . LEU A 1 112 ? 23.037 -1.517 -1.236 1.00 94.94 112 LEU A N 1
ATOM 841 C CA . LEU A 1 112 ? 21.589 -1.612 -1.066 1.00 94.94 112 LEU A CA 1
ATOM 842 C C . LEU A 1 112 ? 20.867 -0.448 -1.745 1.00 94.94 112 LEU A C 1
ATOM 844 O O . LEU A 1 112 ? 21.456 0.574 -2.074 1.00 94.94 112 LEU A O 1
ATOM 848 N N . TYR A 1 113 ? 19.564 -0.610 -1.966 1.00 94.38 113 TYR A N 1
ATOM 849 C CA . TYR A 1 113 ? 18.664 0.497 -2.310 1.00 94.38 113 TYR A CA 1
ATOM 850 C C . TYR A 1 113 ? 18.702 1.608 -1.246 1.00 94.38 113 TYR A C 1
ATOM 852 O O . TYR A 1 113 ? 19.045 1.366 -0.089 1.00 94.38 113 TYR A O 1
ATOM 860 N N . THR A 1 114 ? 18.253 2.810 -1.603 1.00 94.62 114 THR A N 1
ATOM 861 C CA . THR A 1 114 ? 18.136 3.932 -0.662 1.00 94.62 114 THR A CA 1
ATOM 862 C C . THR A 1 114 ? 16.695 4.112 -0.183 1.00 94.62 114 THR A C 1
ATOM 864 O O . THR A 1 114 ? 15.785 4.353 -0.977 1.00 94.62 114 THR A O 1
ATOM 867 N N . ASP A 1 115 ? 16.460 4.071 1.128 1.00 93.31 115 ASP A N 1
ATOM 868 C CA . ASP A 1 115 ? 15.175 4.491 1.702 1.00 93.31 115 ASP A CA 1
ATOM 869 C C . ASP A 1 115 ? 15.131 6.035 1.784 1.00 93.31 115 ASP A C 1
ATOM 871 O O . ASP A 1 115 ? 15.985 6.659 2.408 1.00 93.31 115 ASP A O 1
ATOM 875 N N . ARG A 1 116 ? 14.141 6.668 1.140 1.00 90.50 116 ARG A N 1
ATOM 876 C CA . ARG A 1 116 ? 13.974 8.137 1.064 1.00 90.50 116 ARG A CA 1
ATOM 877 C C . ARG A 1 116 ? 12.962 8.695 2.068 1.00 90.50 116 ARG A C 1
ATOM 879 O O . ARG A 1 116 ? 12.900 9.904 2.253 1.00 90.50 116 ARG A O 1
ATOM 886 N N . GLY A 1 117 ? 12.153 7.836 2.684 1.00 88.75 117 GLY A N 1
ATOM 887 C CA . GLY A 1 117 ? 11.133 8.229 3.654 1.00 88.75 117 GLY A CA 1
ATOM 888 C C . GLY A 1 117 ? 10.852 7.106 4.643 1.00 88.75 117 GLY A C 1
ATOM 889 O O . GLY A 1 117 ? 10.766 5.939 4.245 1.00 88.75 117 GLY A O 1
ATOM 890 N N . LYS A 1 118 ? 10.720 7.473 5.921 1.00 93.00 118 LYS A N 1
ATOM 891 C CA . LYS A 1 118 ? 10.457 6.555 7.036 1.00 93.00 118 LYS A CA 1
ATOM 892 C C . LYS A 1 118 ? 9.336 7.056 7.946 1.00 93.00 118 LYS A C 1
ATOM 894 O O . LYS A 1 118 ? 9.475 7.140 9.160 1.00 93.00 118 LYS A O 1
ATOM 899 N N . GLU A 1 119 ? 8.221 7.446 7.338 1.00 95.62 119 GLU A N 1
ATOM 900 C CA . GLU A 1 119 ? 7.072 7.964 8.086 1.00 95.62 119 GLU A CA 1
ATOM 901 C C . GLU A 1 119 ? 6.372 6.836 8.847 1.00 95.62 119 GLU A C 1
ATOM 903 O O . GLU A 1 119 ? 6.142 5.759 8.296 1.00 95.62 119 GLU A O 1
ATOM 908 N N . THR A 1 120 ? 5.993 7.073 10.099 1.00 95.38 120 THR A N 1
ATOM 909 C CA . THR A 1 120 ? 5.385 6.043 10.962 1.00 95.38 120 THR A CA 1
ATOM 910 C C . THR A 1 120 ? 4.005 6.411 11.482 1.00 95.38 120 THR A C 1
ATOM 912 O O . THR A 1 120 ? 3.277 5.537 11.950 1.00 95.38 120 THR A O 1
ATOM 915 N N . THR A 1 121 ? 3.636 7.687 11.411 1.00 95.12 121 THR A N 1
ATOM 916 C CA . THR A 1 121 ? 2.428 8.219 12.040 1.00 95.12 121 THR A CA 1
ATOM 917 C C . THR A 1 121 ? 1.202 8.129 11.125 1.00 95.12 121 THR A C 1
ATOM 919 O O . THR A 1 121 ? 1.348 8.069 9.894 1.00 95.12 121 THR A O 1
ATOM 922 N N . PRO A 1 122 ? -0.011 8.191 11.703 1.00 95.44 122 PRO A N 1
ATOM 923 C CA . PRO A 1 122 ? -1.245 8.502 10.986 1.00 95.44 122 PRO A CA 1
ATOM 924 C C . PRO A 1 122 ? -1.108 9.656 9.984 1.00 95.44 122 PRO A C 1
ATOM 926 O O . PRO A 1 122 ? -0.356 10.606 10.212 1.00 95.44 122 PRO A O 1
ATOM 929 N N . GLY A 1 123 ? -1.786 9.544 8.841 1.00 91.31 123 GLY A N 1
ATOM 930 C CA . GLY A 1 123 ? -1.794 10.542 7.764 1.00 91.31 123 GLY A CA 1
ATOM 931 C C . GLY A 1 123 ? -0.536 10.565 6.886 1.00 91.31 123 GLY A C 1
ATOM 932 O O . GLY A 1 123 ? -0.607 10.999 5.737 1.00 91.31 123 GLY A O 1
ATOM 933 N N . LYS A 1 124 ? 0.602 10.060 7.382 1.00 92.00 124 LYS A N 1
ATOM 934 C CA . LYS A 1 124 ? 1.871 9.992 6.639 1.00 92.00 124 LYS A CA 1
ATOM 935 C C . LYS A 1 124 ? 2.282 8.554 6.331 1.00 92.00 124 LYS A C 1
ATOM 937 O O . LYS A 1 124 ? 2.289 8.143 5.176 1.00 92.00 124 LYS A O 1
ATOM 942 N N . GLY A 1 125 ? 2.620 7.778 7.361 1.00 94.12 125 GLY A N 1
ATOM 943 C CA . GLY A 1 125 ? 2.994 6.367 7.228 1.00 94.12 125 GLY A CA 1
ATOM 944 C C . GLY A 1 125 ? 1.789 5.436 7.159 1.00 94.12 125 GLY A C 1
ATOM 945 O O . GLY A 1 125 ? 1.844 4.412 6.477 1.00 94.12 125 GLY A O 1
ATOM 946 N N . ILE A 1 126 ? 0.700 5.818 7.831 1.00 95.62 126 ILE A N 1
ATOM 947 C CA . ILE A 1 126 ? -0.555 5.068 7.890 1.00 95.62 126 ILE A CA 1
ATOM 948 C C . ILE A 1 126 ? -1.653 5.836 7.147 1.00 95.62 126 ILE A C 1
ATOM 950 O O . ILE A 1 126 ? -1.869 7.023 7.388 1.00 95.62 126 ILE A O 1
ATOM 954 N N . ALA A 1 127 ? -2.355 5.146 6.253 1.00 94.81 127 ALA A N 1
ATOM 955 C CA . ALA A 1 127 ? -3.602 5.581 5.638 1.00 94.81 127 ALA A CA 1
ATOM 956 C C . ALA A 1 127 ? -4.786 4.864 6.299 1.00 94.81 127 ALA A C 1
ATOM 958 O O . ALA A 1 127 ? -4.673 3.686 6.632 1.00 94.81 127 ALA A O 1
ATOM 959 N N . TYR A 1 128 ? -5.919 5.551 6.430 1.00 96.50 128 TYR A N 1
ATOM 960 C CA . TYR A 1 128 ? -7.185 4.937 6.825 1.00 96.50 128 TYR A CA 1
ATOM 961 C C . TYR A 1 128 ? -8.097 4.845 5.615 1.00 96.50 128 TYR A C 1
ATOM 963 O O . TYR A 1 128 ? -8.311 5.839 4.922 1.00 96.50 128 TYR A O 1
ATOM 971 N N . VAL A 1 129 ? -8.598 3.647 5.342 1.00 95.75 129 VAL A N 1
ATOM 972 C CA . VAL A 1 129 ? -9.287 3.328 4.089 1.00 95.75 129 VAL A CA 1
ATOM 973 C C . VAL A 1 129 ? -10.430 2.358 4.326 1.00 95.75 129 VAL A C 1
ATOM 975 O O . VAL A 1 129 ? 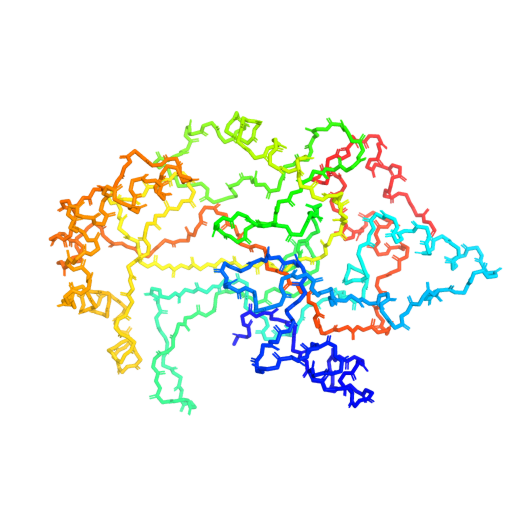-10.355 1.500 5.208 1.00 95.75 129 VAL A O 1
ATOM 978 N N . TRP A 1 130 ? -11.486 2.486 3.526 1.00 96.81 130 TRP A N 1
ATOM 979 C CA . TRP A 1 130 ? -12.530 1.470 3.462 1.00 96.81 130 TRP A CA 1
ATOM 980 C C . TRP A 1 130 ? -12.025 0.302 2.631 1.00 96.81 130 TRP A C 1
ATOM 982 O O . TRP A 1 130 ? -11.601 0.490 1.492 1.00 96.81 130 TRP A O 1
ATOM 992 N N . TRP A 1 131 ? -12.060 -0.894 3.209 1.00 95.69 131 TRP A N 1
ATOM 993 C CA . TRP A 1 131 ? -11.493 -2.084 2.596 1.00 95.69 131 TRP A CA 1
ATOM 994 C C . TRP A 1 131 ? -12.398 -3.298 2.752 1.00 95.69 131 TRP A C 1
ATOM 996 O O . TRP A 1 131 ? -12.907 -3.562 3.843 1.00 95.69 131 TRP A O 1
ATOM 1006 N N . ASN A 1 132 ? -12.567 -4.041 1.660 1.00 94.00 132 ASN A N 1
ATOM 1007 C CA . ASN A 1 132 ? -13.356 -5.266 1.575 1.00 94.00 132 ASN A CA 1
ATOM 1008 C C . ASN A 1 132 ? -12.513 -6.554 1.653 1.00 94.00 132 ASN A C 1
ATOM 1010 O O . ASN A 1 132 ? -13.030 -7.641 1.412 1.00 94.00 132 ASN A O 1
ATOM 1014 N N . GLY A 1 133 ? -11.218 -6.452 1.955 1.00 91.69 133 GLY A N 1
ATOM 1015 C CA . GLY A 1 133 ? -10.314 -7.601 2.003 1.00 91.69 133 GLY A CA 1
ATOM 1016 C C . GLY A 1 133 ? -9.622 -7.927 0.676 1.00 91.69 133 GLY A C 1
ATOM 1017 O O . GLY A 1 133 ? -8.720 -8.759 0.689 1.00 91.69 133 GLY A O 1
ATOM 1018 N N . ASP A 1 134 ? -9.968 -7.270 -0.437 1.00 91.19 134 ASP A N 1
ATOM 1019 C CA . ASP A 1 134 ? -9.336 -7.476 -1.747 1.00 91.19 134 ASP A CA 1
ATOM 1020 C C . ASP A 1 134 ? -8.442 -6.300 -2.158 1.00 91.19 134 ASP A C 1
ATOM 1022 O O . ASP A 1 134 ? -8.549 -5.190 -1.632 1.00 91.19 134 ASP A O 1
ATOM 1026 N N . ALA A 1 135 ? -7.539 -6.518 -3.111 1.00 89.94 135 ALA A N 1
ATOM 1027 C CA . ALA A 1 135 ? -6.641 -5.480 -3.600 1.00 89.94 135 ALA A CA 1
ATOM 1028 C C . ALA A 1 135 ? -6.542 -5.473 -5.121 1.00 89.94 135 ALA A C 1
ATOM 1030 O O . ALA A 1 135 ? -6.680 -6.492 -5.797 1.00 89.94 135 ALA A O 1
ATOM 1031 N N . THR A 1 136 ? -6.257 -4.291 -5.650 1.00 86.31 136 THR A N 1
ATOM 1032 C CA . THR A 1 136 ? -5.852 -4.106 -7.038 1.00 86.31 136 THR A CA 1
ATOM 1033 C C . THR A 1 136 ? -4.489 -4.751 -7.282 1.00 86.31 136 THR A C 1
ATOM 1035 O O . THR A 1 136 ? -3.710 -4.988 -6.353 1.00 86.31 136 THR A O 1
ATOM 1038 N N . PHE A 1 137 ? -4.149 -4.951 -8.555 1.00 77.38 137 PHE A N 1
ATOM 1039 C CA . PHE A 1 137 ? -2.824 -5.423 -8.959 1.00 77.38 137 PHE A CA 1
ATOM 1040 C C . PHE A 1 137 ? -1.671 -4.579 -8.378 1.00 77.38 137 PHE A C 1
ATOM 1042 O O . PHE A 1 137 ? -0.611 -5.104 -8.045 1.00 77.38 137 PHE A O 1
ATOM 1049 N N . LEU A 1 138 ? -1.892 -3.274 -8.208 1.00 75.12 138 LEU A N 1
ATOM 1050 C CA . LEU A 1 138 ? -0.898 -2.321 -7.704 1.00 75.12 138 LEU A CA 1
ATOM 1051 C C . LEU A 1 138 ? -0.740 -2.376 -6.175 1.00 75.12 138 LEU A C 1
ATOM 1053 O O . LEU A 1 138 ? 0.039 -1.619 -5.599 1.00 75.12 138 LEU A O 1
ATOM 1057 N N . GLY A 1 139 ? -1.460 -3.284 -5.509 1.00 82.44 139 GLY A N 1
ATOM 1058 C CA . GLY A 1 139 ? -1.430 -3.439 -4.059 1.00 82.44 139 GLY A CA 1
ATOM 1059 C C . GLY A 1 139 ? -2.222 -2.360 -3.324 1.00 82.44 139 GLY A C 1
ATOM 1060 O O . GLY A 1 139 ? -1.935 -2.093 -2.161 1.00 82.44 139 GLY A O 1
ATOM 1061 N N . ASN A 1 140 ? -3.189 -1.716 -3.987 1.00 88.31 140 ASN A N 1
ATOM 1062 C CA . ASN A 1 140 ? -4.133 -0.807 -3.334 1.00 88.31 140 ASN A CA 1
ATOM 1063 C C . ASN A 1 140 ? -5.394 -1.556 -2.877 1.00 88.31 140 ASN A C 1
ATOM 1065 O O . ASN A 1 140 ? -5.910 -2.361 -3.653 1.00 88.31 140 ASN A O 1
ATOM 1069 N N . PRO A 1 141 ? -5.914 -1.270 -1.677 1.00 91.88 141 PRO A N 1
ATOM 1070 C CA . PRO A 1 141 ? -7.108 -1.885 -1.118 1.00 91.88 141 PRO A CA 1
ATOM 1071 C C . PRO A 1 141 ? -8.350 -1.487 -1.898 1.00 91.88 141 PRO A C 1
ATOM 1073 O O . PRO A 1 141 ? -8.542 -0.319 -2.225 1.00 91.88 141 PRO A O 1
ATOM 1076 N N . ILE A 1 142 ? -9.211 -2.460 -2.153 1.00 93.44 142 ILE A N 1
ATOM 1077 C CA . ILE A 1 142 ? -10.499 -2.245 -2.796 1.00 93.44 142 ILE A CA 1
ATOM 1078 C C . ILE A 1 142 ? -11.568 -2.083 -1.710 1.00 93.44 142 ILE A C 1
ATOM 1080 O O . ILE A 1 142 ? -11.640 -2.863 -0.766 1.00 93.44 142 ILE A O 1
ATOM 1084 N N . GLY A 1 143 ? -12.424 -1.074 -1.828 1.00 94.44 143 GLY A N 1
ATOM 1085 C CA . GLY A 1 143 ? -13.551 -0.880 -0.917 1.00 94.44 143 GLY A CA 1
ATOM 1086 C C . GLY A 1 143 ? -14.350 0.378 -1.235 1.00 94.44 143 GLY A C 1
ATOM 1087 O O . GLY A 1 143 ? -13.910 1.219 -2.021 1.00 94.44 143 GLY A O 1
ATOM 1088 N N . ASP A 1 144 ? -15.544 0.482 -0.653 1.00 95.31 144 ASP A N 1
ATOM 1089 C CA . ASP A 1 144 ? -16.423 1.657 -0.750 1.00 95.31 144 ASP A CA 1
ATOM 1090 C C . ASP A 1 144 ? -16.882 2.065 0.654 1.00 95.31 144 ASP A C 1
ATOM 1092 O O . ASP A 1 144 ? -16.924 1.234 1.564 1.00 95.31 144 ASP A O 1
ATOM 1096 N N . ASN A 1 145 ? -17.243 3.335 0.846 1.00 95.75 145 ASN A N 1
ATOM 1097 C CA . ASN A 1 145 ? -17.826 3.747 2.118 1.00 95.75 145 ASN A CA 1
ATOM 1098 C C . ASN A 1 145 ? -19.203 3.071 2.274 1.00 95.75 145 ASN A C 1
ATOM 1100 O O . ASN A 1 145 ? -20.099 3.291 1.449 1.00 95.75 145 ASN A O 1
ATOM 1104 N N . PRO A 1 146 ? -19.420 2.288 3.345 1.00 93.56 146 PRO A N 1
ATOM 1105 C CA . PRO A 1 146 ? -20.673 1.574 3.569 1.00 93.56 146 PRO A CA 1
ATOM 1106 C C . PRO A 1 146 ? -21.861 2.490 3.942 1.00 93.56 146 PRO A C 1
ATOM 1108 O O . PRO A 1 146 ? -22.898 1.993 4.378 1.00 93.56 146 PRO A O 1
ATOM 1111 N N . ASN A 1 147 ? -21.736 3.818 3.829 1.00 91.50 147 ASN A N 1
ATOM 1112 C CA . ASN A 1 147 ? -22.850 4.772 3.908 1.00 91.50 147 ASN A CA 1
ATOM 1113 C C . ASN A 1 147 ? -23.673 4.859 2.607 1.00 91.50 147 ASN A C 1
ATOM 1115 O O . ASN A 1 147 ? -24.734 5.475 2.600 1.00 91.50 147 ASN A O 1
ATOM 1119 N N . GLY A 1 148 ? -23.195 4.265 1.507 1.00 89.25 148 GLY A N 1
ATOM 1120 C CA . GLY A 1 148 ? -23.903 4.238 0.224 1.00 89.25 148 GLY A CA 1
ATOM 1121 C C . GLY A 1 148 ? -23.880 5.556 -0.560 1.00 89.25 148 GLY A C 1
ATOM 1122 O O . GLY A 1 148 ? -24.460 5.620 -1.641 1.00 89.25 148 GLY A O 1
ATOM 1123 N N . ALA A 1 149 ? -23.180 6.589 -0.080 1.00 92.00 149 ALA A N 1
ATOM 1124 C CA . ALA A 1 149 ? -23.132 7.898 -0.734 1.00 92.00 149 ALA A CA 1
ATOM 1125 C C . ALA A 1 149 ? -22.306 7.901 -2.035 1.00 92.00 149 ALA A C 1
ATOM 1127 O O . ALA A 1 149 ? -22.387 8.852 -2.808 1.00 92.00 149 ALA A O 1
ATOM 1128 N N . GLY A 1 150 ? -21.478 6.873 -2.268 1.00 92.12 150 GLY A N 1
ATOM 1129 C CA . GLY A 1 150 ? -20.655 6.752 -3.478 1.00 92.12 150 GLY A CA 1
ATOM 1130 C C . GLY A 1 150 ? -19.590 7.843 -3.626 1.00 92.12 150 GLY A C 1
ATOM 1131 O O . GLY A 1 150 ? -19.134 8.111 -4.729 1.00 92.12 150 GLY A O 1
ATOM 1132 N N . ARG A 1 151 ? -19.200 8.500 -2.527 1.00 93.44 151 ARG A N 1
ATOM 1133 C CA . ARG A 1 151 ? -18.226 9.608 -2.535 1.00 93.44 151 ARG A CA 1
ATOM 1134 C C . ARG A 1 151 ? -16.791 9.159 -2.286 1.00 93.44 151 ARG A C 1
ATOM 1136 O O . ARG A 1 151 ? -15.864 9.920 -2.549 1.00 93.44 151 ARG A O 1
ATOM 1143 N N . TYR A 1 152 ? -16.608 7.954 -1.752 1.00 94.44 152 TYR A N 1
ATOM 1144 C CA . TYR A 1 152 ? -15.288 7.415 -1.465 1.00 94.44 152 TYR A CA 1
ATOM 1145 C C . TYR A 1 152 ? -14.606 6.929 -2.742 1.00 94.44 152 TYR A C 1
ATOM 1147 O O . TYR A 1 152 ? -15.249 6.347 -3.624 1.00 94.44 152 TYR A O 1
ATOM 1155 N N . ARG A 1 153 ? -13.296 7.183 -2.810 1.00 91.62 153 ARG A N 1
ATOM 1156 C CA . ARG A 1 153 ? -12.377 6.637 -3.806 1.00 91.62 153 ARG A CA 1
ATOM 1157 C C . ARG A 1 153 ? -11.062 6.304 -3.113 1.00 91.62 153 ARG A C 1
ATOM 1159 O O . ARG A 1 153 ? -10.452 7.180 -2.512 1.00 91.62 153 ARG A O 1
ATOM 1166 N N . PHE A 1 154 ? -10.618 5.054 -3.210 1.00 86.38 154 PHE A N 1
ATOM 1167 C CA . PHE A 1 154 ? -9.329 4.626 -2.646 1.00 86.38 154 PHE A CA 1
ATOM 1168 C C . PHE A 1 154 ? -8.127 4.985 -3.537 1.00 86.38 154 PHE A C 1
ATOM 1170 O O . PHE A 1 154 ? -6.982 4.820 -3.121 1.00 86.38 154 PHE A O 1
ATOM 1177 N N . TYR A 1 155 ? -8.377 5.440 -4.768 1.00 82.94 155 TYR A N 1
ATOM 1178 C CA . TYR A 1 155 ? -7.352 5.762 -5.753 1.00 82.94 155 TYR A CA 1
ATOM 1179 C C . TYR A 1 155 ? -7.506 7.212 -6.228 1.00 82.94 155 TYR A C 1
ATOM 1181 O O . TYR A 1 155 ? -8.557 7.583 -6.751 1.00 82.94 155 TYR A O 1
ATOM 1189 N N . ASP A 1 156 ? -6.453 8.016 -6.072 1.00 74.25 156 ASP A N 1
ATOM 1190 C CA . ASP A 1 156 ? -6.423 9.441 -6.434 1.00 74.25 156 ASP A CA 1
ATOM 1191 C C . ASP A 1 156 ? -5.288 9.826 -7.413 1.00 74.25 156 ASP A C 1
ATOM 1193 O O . ASP A 1 156 ? -5.307 10.929 -7.971 1.00 74.25 156 ASP A O 1
ATOM 1197 N N . ALA A 1 157 ? -4.344 8.907 -7.669 1.00 79.44 157 ALA A N 1
ATOM 1198 C CA . ALA A 1 157 ? -3.088 9.147 -8.387 1.00 79.44 157 ALA A CA 1
ATOM 1199 C C . ALA A 1 157 ? -2.373 10.425 -7.912 1.00 79.44 157 ALA A C 1
ATOM 1201 O O . ALA A 1 157 ? -2.186 11.363 -8.683 1.00 79.44 157 ALA A O 1
ATOM 1202 N N . ALA A 1 158 ? -1.957 10.487 -6.647 1.00 81.31 158 ALA A N 1
ATOM 1203 C CA . ALA A 1 158 ? -1.247 11.655 -6.111 1.00 81.31 158 ALA A CA 1
ATOM 1204 C C . ALA A 1 158 ? 0.014 12.082 -6.907 1.00 81.31 158 ALA A C 1
ATOM 1206 O O . ALA A 1 158 ? 0.423 13.239 -6.828 1.00 81.31 158 ALA A O 1
ATOM 1207 N N . HIS A 1 159 ? 0.624 11.180 -7.686 1.00 86.06 159 HIS A N 1
ATOM 1208 C CA . HIS A 1 159 ? 1.868 11.414 -8.430 1.00 86.06 159 HIS A CA 1
ATOM 1209 C C . HIS A 1 159 ? 1.714 11.167 -9.943 1.00 86.06 159 HIS A C 1
ATOM 1211 O O . HIS A 1 159 ? 2.563 10.508 -10.547 1.00 86.06 159 HIS A O 1
ATOM 1217 N N . ARG A 1 160 ? 0.626 11.659 -10.561 1.00 89.75 160 ARG A N 1
ATOM 1218 C CA . ARG A 1 160 ? 0.373 11.509 -12.012 1.00 89.75 160 ARG A CA 1
ATOM 1219 C C . ARG A 1 160 ? 1.599 11.872 -12.839 1.00 89.75 160 ARG A C 1
ATOM 1221 O O . ARG A 1 160 ? 2.203 12.929 -12.651 1.00 89.75 160 ARG A O 1
ATOM 1228 N N . TRP A 1 161 ? 1.938 10.995 -13.773 1.00 92.56 161 TRP A N 1
ATOM 1229 C CA . TRP A 1 161 ? 2.981 11.279 -14.745 1.00 92.56 161 TRP A CA 1
ATOM 1230 C C . TRP A 1 161 ? 2.465 12.258 -15.808 1.00 92.56 161 TRP A C 1
ATOM 1232 O O . TRP A 1 161 ? 1.287 12.177 -16.167 1.00 92.56 161 TRP A O 1
ATOM 1242 N N . PRO A 1 162 ? 3.310 13.172 -16.322 1.00 93.38 162 PRO A N 1
ATOM 1243 C CA . PRO A 1 162 ? 2.899 14.165 -17.316 1.00 93.38 162 PRO A CA 1
ATOM 1244 C C . PRO A 1 162 ? 2.241 13.566 -18.563 1.00 93.38 162 PRO A C 1
ATOM 1246 O O . PRO A 1 162 ? 1.298 14.143 -19.090 1.00 93.38 162 PRO A O 1
ATOM 1249 N N . GLU A 1 163 ? 2.692 12.387 -18.996 1.00 94.06 163 GLU A N 1
ATOM 1250 C CA . GLU A 1 163 ? 2.160 11.661 -20.156 1.00 94.06 163 GLU A CA 1
ATOM 1251 C C . GLU A 1 163 ? 0.690 11.243 -19.983 1.00 94.06 163 GLU A C 1
ATOM 1253 O O . GLU A 1 163 ? 0.003 10.987 -20.967 1.00 94.06 163 GLU A O 1
ATOM 1258 N N . TYR A 1 164 ? 0.205 11.200 -18.739 1.00 93.19 164 TYR A N 1
ATOM 1259 C CA . TYR A 1 164 ? -1.146 10.774 -18.370 1.00 93.19 164 TYR A CA 1
ATOM 1260 C C . TYR A 1 164 ? -1.891 11.832 -17.549 1.00 93.19 164 TYR A C 1
ATOM 1262 O O . TYR A 1 164 ? -2.848 11.511 -16.843 1.00 93.19 164 TYR A O 1
ATOM 1270 N N . ALA A 1 165 ? -1.474 13.100 -17.634 1.00 91.06 165 ALA A N 1
ATOM 1271 C CA . ALA A 1 165 ? -2.124 14.198 -16.918 1.00 91.06 165 ALA A CA 1
ATOM 1272 C C . ALA A 1 165 ? -3.619 14.325 -17.276 1.00 91.06 165 ALA A C 1
ATOM 1274 O O . ALA A 1 165 ? -4.437 14.582 -16.390 1.00 91.06 165 ALA A O 1
ATOM 1275 N N . ASP A 1 166 ? -3.955 14.061 -18.543 1.00 92.50 166 ASP A N 1
ATOM 1276 C CA . ASP A 1 166 ? -5.307 14.168 -19.102 1.00 92.50 166 ASP A CA 1
ATOM 1277 C C . ASP A 1 166 ? -6.116 12.860 -19.028 1.00 92.50 166 ASP A C 1
ATOM 1279 O O . ASP A 1 166 ? -7.245 12.800 -19.514 1.00 92.50 166 ASP A O 1
ATOM 1283 N N . PHE A 1 167 ? -5.567 11.790 -18.436 1.00 92.62 167 PHE A N 1
ATOM 1284 C CA . PHE A 1 167 ? -6.318 10.547 -18.261 1.00 92.62 167 PHE A CA 1
ATOM 1285 C C . PHE A 1 167 ? -7.490 10.761 -17.290 1.00 92.62 167 PHE A C 1
ATOM 1287 O O . PHE A 1 167 ? -7.318 11.286 -16.185 1.00 92.62 167 PHE A O 1
ATOM 1294 N N . ASP A 1 168 ? -8.690 10.318 -17.673 1.00 92.50 168 ASP A N 1
ATOM 1295 C CA . ASP A 1 168 ? -9.887 10.457 -16.843 1.00 92.50 168 ASP A CA 1
ATOM 1296 C C . ASP A 1 168 ? -9.958 9.368 -15.759 1.00 92.50 168 ASP A C 1
ATOM 1298 O O . ASP A 1 168 ? -10.707 8.390 -15.835 1.00 92.50 168 ASP A O 1
ATOM 1302 N N . TYR A 1 169 ? -9.161 9.560 -14.708 1.00 89.81 169 TYR A N 1
ATOM 1303 C CA . TYR A 1 169 ? -9.147 8.688 -13.532 1.00 89.81 169 TYR A CA 1
ATOM 1304 C C . TYR A 1 169 ? -10.502 8.613 -12.822 1.00 89.81 169 TYR A C 1
ATOM 1306 O O . TYR A 1 169 ? -10.778 7.617 -12.153 1.00 89.81 169 TYR A O 1
ATOM 1314 N N . ALA A 1 170 ? -11.329 9.660 -12.917 1.00 90.44 170 ALA A N 1
ATOM 1315 C CA . ALA A 1 170 ? -12.614 9.697 -12.235 1.00 90.44 170 ALA A CA 1
ATOM 1316 C C . ALA A 1 170 ? -13.596 8.742 -12.912 1.00 90.44 170 ALA A C 1
ATOM 1318 O O . ALA A 1 170 ? -14.120 7.857 -12.240 1.00 90.44 170 ALA A O 1
ATOM 1319 N N . THR A 1 171 ? -13.776 8.871 -14.226 1.00 92.81 171 THR A N 1
ATOM 1320 C CA . THR A 1 171 ? -14.649 7.979 -14.999 1.00 92.81 171 THR A CA 1
ATOM 1321 C C . THR A 1 171 ? -14.141 6.541 -14.958 1.00 92.81 171 THR A C 1
ATOM 1323 O O . THR A 1 171 ? -14.911 5.635 -14.656 1.00 92.81 171 THR A O 1
ATOM 1326 N N . TRP A 1 172 ? -12.828 6.319 -15.117 1.00 91.50 172 TRP A N 1
ATOM 1327 C CA . TRP A 1 172 ? -12.253 4.977 -14.969 1.00 91.50 172 TRP A CA 1
ATOM 1328 C C . TRP A 1 172 ? -12.571 4.348 -13.604 1.00 91.50 172 TRP A C 1
ATOM 1330 O O . TRP A 1 172 ? -12.896 3.163 -13.524 1.00 91.50 172 TRP A O 1
ATOM 1340 N N . TYR A 1 173 ? -12.496 5.126 -12.519 1.00 91.81 173 TYR A N 1
ATOM 1341 C CA . TYR A 1 173 ? -12.812 4.614 -11.189 1.00 91.81 173 TYR A CA 1
ATOM 1342 C C . TYR A 1 173 ? -14.286 4.209 -11.081 1.00 91.81 173 TYR A C 1
ATOM 1344 O O . TYR A 1 173 ? -14.584 3.144 -10.539 1.00 91.81 173 TYR A O 1
ATOM 1352 N N . GLU A 1 174 ? -15.196 5.040 -11.593 1.00 93.19 174 GLU A N 1
ATOM 1353 C CA . GLU A 1 174 ? -16.636 4.761 -11.592 1.00 93.19 174 GLU A CA 1
ATOM 1354 C C . GLU A 1 174 ? -16.985 3.515 -12.413 1.00 93.19 174 GLU A C 1
ATOM 1356 O O . GLU A 1 174 ? -17.761 2.682 -11.946 1.00 93.19 174 GLU A O 1
ATOM 1361 N N . ASP A 1 175 ? -16.372 3.351 -13.583 1.00 92.44 175 ASP A N 1
ATOM 1362 C CA . ASP A 1 175 ? -16.690 2.262 -14.508 1.00 92.44 175 ASP A CA 1
ATOM 1363 C C . ASP A 1 175 ? -16.040 0.932 -14.106 1.00 92.44 175 ASP A C 1
ATOM 1365 O O . ASP A 1 175 ? -16.629 -0.136 -14.282 1.00 92.44 175 ASP A O 1
ATOM 1369 N N . VAL A 1 176 ? -14.820 0.978 -13.560 1.00 89.62 176 VAL A N 1
ATOM 1370 C CA . VAL A 1 176 ? -14.013 -0.222 -13.295 1.00 89.62 176 VAL A CA 1
ATOM 1371 C C . VAL A 1 176 ? -13.966 -0.555 -11.809 1.00 89.62 176 VAL A C 1
ATOM 1373 O O . VAL A 1 176 ? -14.245 -1.687 -11.416 1.00 89.62 176 VAL A O 1
ATOM 1376 N N . MET A 1 177 ? -13.607 0.406 -10.957 1.00 91.06 177 MET A N 1
ATOM 1377 C CA . MET A 1 177 ? -13.262 0.118 -9.561 1.00 91.06 177 MET A CA 1
ATOM 1378 C C . MET A 1 177 ? -14.464 0.123 -8.621 1.00 91.06 177 MET A C 1
ATOM 1380 O O . MET A 1 177 ? -14.543 -0.734 -7.738 1.00 91.06 177 MET A O 1
ATOM 1384 N N . ARG A 1 178 ? -15.428 1.032 -8.799 1.00 92.50 178 ARG A N 1
ATOM 1385 C CA . ARG A 1 178 ? -16.617 1.092 -7.936 1.00 92.50 178 ARG A CA 1
ATOM 1386 C C . ARG A 1 178 ? -17.474 -0.182 -7.999 1.00 92.50 178 ARG A C 1
ATOM 1388 O O . ARG A 1 178 ? -17.877 -0.649 -6.929 1.00 92.50 178 ARG A O 1
ATOM 1395 N N . PRO A 1 179 ? -17.741 -0.794 -9.172 1.00 92.94 179 PRO A N 1
ATOM 1396 C CA . PRO A 1 179 ? -18.490 -2.045 -9.237 1.00 92.94 179 PRO A CA 1
ATOM 1397 C C . PRO A 1 179 ? -17.770 -3.179 -8.504 1.00 92.94 179 PRO A C 1
ATOM 1399 O O . PRO A 1 179 ? -18.399 -3.894 -7.728 1.00 92.94 179 PRO A O 1
ATOM 1402 N N . LEU A 1 180 ? -16.447 -3.292 -8.673 1.00 92.31 180 LEU A N 1
ATOM 1403 C CA . LEU A 1 180 ? -15.624 -4.285 -7.974 1.00 92.31 180 LEU A CA 1
ATOM 1404 C C . LEU A 1 180 ? -15.650 -4.080 -6.455 1.00 92.31 180 LEU A C 1
ATOM 1406 O O . LEU A 1 180 ? -15.826 -5.036 -5.703 1.00 92.31 180 LEU A O 1
ATOM 1410 N N . ALA A 1 181 ? -15.542 -2.830 -6.000 1.00 92.94 181 ALA A N 1
ATOM 1411 C CA . ALA A 1 181 ? -15.609 -2.494 -4.584 1.00 92.94 181 ALA A CA 1
ATOM 1412 C C . ALA A 1 181 ? -16.932 -2.908 -3.932 1.00 92.94 181 ALA A C 1
ATOM 1414 O O . ALA A 1 181 ? -16.924 -3.434 -2.819 1.00 92.94 181 ALA A O 1
ATOM 1415 N N . ARG A 1 182 ? -18.052 -2.715 -4.640 1.00 91.50 182 ARG A N 1
ATOM 1416 C CA . ARG A 1 182 ? -19.403 -3.047 -4.161 1.00 91.50 182 ARG A CA 1
ATOM 1417 C C . ARG A 1 182 ? -19.769 -4.521 -4.302 1.00 91.50 182 ARG A C 1
ATOM 1419 O O . ARG A 1 182 ? -20.606 -4.994 -3.542 1.00 91.50 182 ARG A O 1
ATOM 1426 N N . ALA A 1 183 ? -19.181 -5.223 -5.268 1.00 92.00 183 ALA A N 1
ATOM 1427 C CA . ALA A 1 183 ? -19.390 -6.656 -5.464 1.00 92.00 183 ALA A CA 1
ATOM 1428 C C . ALA A 1 183 ? -18.624 -7.514 -4.443 1.00 92.00 183 ALA A C 1
ATOM 1430 O O . ALA A 1 183 ? -18.979 -8.673 -4.234 1.00 92.00 183 ALA A O 1
ATOM 1431 N N . GLY A 1 184 ? -17.573 -6.960 -3.832 1.00 88.75 184 GLY A N 1
ATOM 1432 C CA . GLY A 1 184 ? -16.804 -7.627 -2.788 1.00 88.75 184 GLY A CA 1
ATOM 1433 C C . GLY A 1 184 ? -17.520 -7.685 -1.435 1.00 88.75 184 GLY A C 1
ATOM 1434 O O . GLY A 1 184 ? -18.703 -7.378 -1.289 1.00 88.75 184 GLY A O 1
ATOM 1435 N N . ARG A 1 185 ? -16.769 -8.084 -0.408 1.00 91.88 185 ARG A N 1
ATOM 1436 C CA . ARG A 1 185 ? -17.265 -8.164 0.974 1.00 91.88 185 ARG A CA 1
ATOM 1437 C C . ARG A 1 185 ? -17.655 -6.772 1.512 1.00 91.88 185 ARG A C 1
ATOM 1439 O O . ARG A 1 185 ? -17.168 -5.754 1.015 1.00 91.88 185 ARG A O 1
ATOM 1446 N N . PRO A 1 186 ? -18.491 -6.686 2.563 1.00 92.94 186 PRO A N 1
ATOM 1447 C CA . PRO A 1 186 ? -18.756 -5.415 3.229 1.00 92.94 186 PRO A CA 1
ATOM 1448 C C . PRO A 1 186 ? -17.456 -4.747 3.690 1.00 92.94 186 PRO A C 1
ATOM 1450 O O . PRO A 1 186 ? -16.640 -5.362 4.376 1.00 92.94 186 PRO A O 1
ATOM 1453 N N . SER A 1 187 ? -17.263 -3.484 3.309 1.00 95.81 187 SER A N 1
ATOM 1454 C CA . SER A 1 187 ? -16.050 -2.752 3.667 1.00 95.81 187 SER A CA 1
ATOM 1455 C C . SER A 1 187 ? -16.045 -2.347 5.141 1.00 95.81 187 SER A C 1
ATOM 1457 O O . SER A 1 187 ? -17.054 -1.878 5.672 1.00 95.81 187 SER A O 1
ATOM 1459 N N . ARG A 1 188 ? -14.881 -2.456 5.783 1.00 96.56 188 ARG A N 1
ATOM 1460 C CA . ARG A 1 188 ? -14.594 -1.870 7.104 1.00 96.56 188 ARG A CA 1
ATOM 1461 C C . ARG A 1 188 ? -13.423 -0.898 6.993 1.00 96.56 188 ARG A C 1
ATOM 1463 O O . ARG A 1 188 ? -12.663 -0.936 6.029 1.00 96.56 188 ARG A O 1
ATOM 1470 N N . LEU A 1 189 ? -13.297 -0.004 7.963 1.00 97.69 189 LEU A N 1
ATOM 1471 C CA . LEU A 1 189 ? -12.220 0.966 8.051 1.00 97.69 189 LEU A CA 1
ATOM 1472 C C . LEU A 1 189 ? -10.967 0.278 8.594 1.00 97.69 189 LEU A C 1
ATOM 1474 O O . LEU A 1 189 ? -10.962 -0.176 9.743 1.00 97.69 189 LEU A O 1
ATOM 1478 N N . TYR A 1 190 ? -9.916 0.240 7.782 1.00 97.12 190 TYR A N 1
ATOM 1479 C CA . TYR A 1 190 ? -8.613 -0.324 8.125 1.00 97.12 190 TYR A CA 1
ATOM 1480 C C . TYR A 1 190 ? -7.535 0.753 8.152 1.00 97.12 190 TYR A C 1
ATOM 1482 O O . TYR A 1 190 ? -7.513 1.644 7.303 1.00 97.12 190 TYR A O 1
ATOM 1490 N N . ALA A 1 191 ? -6.599 0.617 9.088 1.00 96.00 191 ALA A N 1
ATOM 1491 C CA . ALA A 1 191 ? -5.284 1.226 8.976 1.00 96.00 191 ALA A CA 1
ATOM 1492 C C . ALA A 1 191 ? -4.425 0.410 8.000 1.00 96.00 191 ALA A C 1
ATOM 1494 O O . ALA A 1 191 ? -4.377 -0.817 8.075 1.00 96.00 191 ALA A O 1
ATOM 1495 N N . MET A 1 192 ? -3.737 1.090 7.089 1.00 94.19 192 MET A N 1
ATOM 1496 C CA . MET A 1 192 ? -2.832 0.487 6.114 1.00 94.19 192 MET A CA 1
ATOM 1497 C C . MET A 1 192 ? -1.539 1.267 6.014 1.00 94.19 192 MET A C 1
ATOM 1499 O O . MET A 1 192 ? -1.519 2.492 6.091 1.00 94.19 192 MET A O 1
ATOM 1503 N N . LYS A 1 193 ? -0.440 0.560 5.783 1.00 93.88 193 LYS A N 1
ATOM 1504 C CA . LYS A 1 193 ? 0.866 1.175 5.587 1.00 93.88 193 LYS A CA 1
ATOM 1505 C C . LYS A 1 193 ? 0.994 1.722 4.169 1.00 93.88 193 LYS A C 1
ATOM 1507 O O . LYS A 1 193 ? 0.882 0.963 3.211 1.00 93.88 193 LYS A O 1
ATOM 1512 N N . ARG A 1 194 ? 1.399 2.983 4.026 1.00 93.31 194 ARG A N 1
ATOM 1513 C CA . ARG A 1 194 ? 1.814 3.538 2.730 1.00 93.31 194 ARG A CA 1
ATOM 1514 C C . ARG A 1 194 ? 3.191 3.019 2.306 1.00 93.31 194 ARG A C 1
ATOM 1516 O O . ARG A 1 194 ? 4.115 2.873 3.118 1.00 93.31 194 ARG A O 1
ATOM 1523 N N . PHE A 1 195 ? 3.342 2.725 1.021 1.00 93.06 195 PHE A N 1
ATOM 1524 C CA . PHE A 1 195 ? 4.619 2.379 0.412 1.00 93.06 195 PHE A CA 1
ATOM 1525 C C . PHE A 1 195 ? 4.675 2.818 -1.047 1.00 93.06 195 PHE A C 1
ATOM 1527 O O . PHE A 1 195 ? 3.784 2.500 -1.825 1.00 93.06 195 PHE A O 1
ATOM 1534 N N . ASN A 1 196 ? 5.773 3.447 -1.447 1.00 92.69 196 ASN A N 1
ATOM 1535 C CA . ASN A 1 196 ? 6.070 3.704 -2.848 1.00 92.69 196 ASN A CA 1
ATOM 1536 C C . ASN A 1 196 ? 7.507 3.280 -3.168 1.00 92.69 196 ASN A C 1
ATOM 1538 O O . ASN A 1 196 ? 8.417 3.405 -2.339 1.00 92.69 196 ASN A O 1
ATOM 1542 N N . GLY A 1 197 ? 7.697 2.753 -4.371 1.00 92.62 197 GLY A N 1
ATOM 1543 C CA . GLY A 1 197 ? 8.978 2.301 -4.887 1.00 92.62 197 GLY A CA 1
ATOM 1544 C C . GLY A 1 197 ? 9.338 3.065 -6.151 1.00 92.62 197 GLY A C 1
ATOM 1545 O O . GLY A 1 197 ? 8.498 3.224 -7.033 1.00 92.62 197 GLY A O 1
ATOM 1546 N N . ARG A 1 198 ? 10.593 3.501 -6.251 1.00 94.69 198 ARG A N 1
ATOM 1547 C CA . ARG A 1 198 ? 11.177 3.992 -7.496 1.00 94.69 198 ARG A CA 1
ATOM 1548 C C . ARG A 1 198 ? 12.018 2.900 -8.134 1.00 94.69 198 ARG A C 1
ATOM 1550 O O . ARG A 1 198 ? 13.022 2.484 -7.558 1.00 94.69 198 ARG A O 1
ATOM 1557 N N . GLN A 1 199 ? 11.589 2.415 -9.292 1.00 94.94 199 GLN A N 1
ATOM 1558 C CA . GLN A 1 199 ? 12.214 1.298 -10.006 1.00 94.94 199 GLN A CA 1
ATOM 1559 C C . GLN A 1 199 ? 12.273 1.591 -11.498 1.00 94.94 199 GLN A C 1
ATOM 1561 O O . GLN A 1 199 ? 11.436 2.339 -12.004 1.00 94.94 199 GLN A O 1
ATOM 1566 N N . HIS A 1 200 ? 13.267 1.019 -12.179 1.00 96.94 200 HIS A N 1
ATOM 1567 C CA . HIS A 1 200 ? 13.365 1.103 -13.631 1.00 96.94 200 HIS A CA 1
ATOM 1568 C C . HIS A 1 200 ? 12.124 0.492 -14.277 1.00 96.94 200 HIS A C 1
ATOM 1570 O O . HIS A 1 200 ? 11.715 -0.612 -13.913 1.00 96.94 200 HIS A O 1
ATOM 1576 N N . ILE A 1 201 ? 11.533 1.215 -15.222 1.00 95.75 201 ILE A N 1
ATOM 1577 C CA . ILE A 1 201 ? 10.385 0.757 -16.005 1.00 95.75 201 ILE A CA 1
ATOM 1578 C C . ILE A 1 201 ? 10.700 0.803 -17.496 1.00 95.75 201 ILE A C 1
ATOM 1580 O O . ILE A 1 201 ? 11.518 1.612 -17.929 1.00 95.75 201 ILE A O 1
ATOM 1584 N N . ASP A 1 202 ? 10.025 -0.037 -18.273 1.00 96.06 202 ASP A N 1
ATOM 1585 C CA . ASP A 1 202 ? 9.957 0.116 -19.724 1.00 96.06 202 ASP A CA 1
ATOM 1586 C C . ASP A 1 202 ? 8.974 1.245 -20.070 1.00 96.06 202 ASP A C 1
ATOM 1588 O O . ASP A 1 202 ? 7.758 1.095 -19.917 1.00 96.06 202 ASP A O 1
ATOM 1592 N N . LEU A 1 203 ? 9.503 2.378 -20.540 1.00 95.62 203 LEU A N 1
ATOM 1593 C CA . LEU A 1 203 ? 8.707 3.556 -20.897 1.00 95.62 203 LEU A CA 1
ATOM 1594 C C . LEU A 1 203 ? 7.827 3.327 -22.127 1.00 95.62 203 LEU A C 1
ATOM 1596 O O . LEU A 1 203 ? 6.891 4.078 -22.363 1.00 95.62 203 LEU A O 1
ATOM 1600 N N . GLN A 1 204 ? 8.083 2.285 -22.911 1.00 95.88 204 GLN A N 1
ATOM 1601 C CA . GLN A 1 204 ? 7.261 1.955 -24.075 1.00 95.88 204 GLN A CA 1
ATOM 1602 C C . GLN A 1 204 ? 6.071 1.056 -23.713 1.00 95.88 204 GLN A C 1
ATOM 1604 O O . GLN A 1 204 ? 5.202 0.832 -24.551 1.00 95.88 204 GLN A O 1
ATOM 1609 N N . ASN A 1 205 ? 6.033 0.553 -22.476 1.00 94.81 205 ASN A N 1
ATOM 1610 C CA . ASN A 1 205 ? 4.959 -0.254 -21.898 1.00 94.81 205 ASN A CA 1
ATOM 1611 C C . ASN A 1 205 ? 4.432 0.393 -20.605 1.00 94.81 205 ASN A C 1
ATOM 1613 O O . ASN A 1 205 ? 4.182 -0.279 -19.599 1.00 94.81 205 ASN A O 1
ATOM 1617 N N . MET A 1 206 ? 4.316 1.721 -20.614 1.00 93.75 206 MET A N 1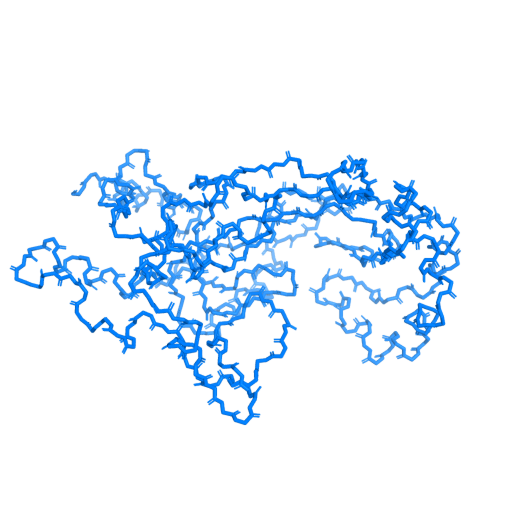
ATOM 1618 C CA . MET A 1 206 ? 3.790 2.503 -19.499 1.00 93.75 206 MET A CA 1
ATOM 1619 C C . MET A 1 206 ? 2.331 2.905 -19.720 1.00 93.75 206 MET A C 1
ATOM 1621 O O . MET A 1 206 ? 1.850 2.912 -20.847 1.00 93.75 206 MET A O 1
ATOM 1625 N N . GLY A 1 207 ? 1.649 3.262 -18.637 1.00 92.62 207 GLY A N 1
ATOM 1626 C CA . GLY A 1 207 ? 0.243 3.643 -18.584 1.00 92.62 207 GLY A CA 1
ATOM 1627 C C . GLY A 1 207 ? -0.056 4.595 -17.426 1.00 92.62 207 GLY A C 1
ATOM 1628 O O . GLY A 1 207 ? 0.830 4.902 -16.620 1.00 92.62 207 GLY A O 1
ATOM 1629 N N . PRO A 1 208 ? -1.324 5.014 -17.277 1.00 91.44 208 PRO A N 1
ATOM 1630 C CA . PRO A 1 208 ? -1.744 5.971 -16.249 1.00 91.44 208 PRO A CA 1
ATOM 1631 C C . PRO A 1 208 ? -1.527 5.476 -14.814 1.00 91.44 208 PRO A C 1
ATOM 1633 O O . PRO A 1 208 ? -1.500 6.279 -13.880 1.00 91.44 208 PRO A O 1
ATOM 1636 N N . PHE A 1 209 ? -1.354 4.168 -14.621 1.00 89.25 209 PHE A N 1
ATOM 1637 C CA . PHE A 1 209 ? -1.191 3.553 -13.306 1.00 89.25 209 PHE A CA 1
ATOM 1638 C C . PHE A 1 209 ? 0.236 3.073 -12.999 1.00 89.25 209 PHE A C 1
ATOM 1640 O O . PHE A 1 209 ? 0.491 2.584 -11.899 1.00 89.25 209 PHE A O 1
ATOM 1647 N N . GLY A 1 210 ? 1.171 3.212 -13.940 1.00 89.19 210 GLY A N 1
ATOM 1648 C CA . GLY A 1 210 ? 2.533 2.700 -13.814 1.00 89.19 210 GLY A CA 1
ATOM 1649 C C . GLY A 1 210 ? 3.058 2.140 -15.132 1.00 89.19 210 GLY A C 1
ATOM 1650 O O . GLY A 1 210 ? 2.461 2.331 -16.183 1.00 89.19 210 GLY A O 1
ATOM 1651 N N . GLY A 1 211 ? 4.180 1.431 -15.085 1.00 87.31 211 GLY A N 1
ATOM 1652 C CA . GLY A 1 211 ? 4.732 0.727 -16.241 1.00 87.31 211 GLY A CA 1
ATOM 1653 C C . GLY A 1 211 ? 5.326 -0.607 -15.826 1.00 87.31 211 GLY A C 1
ATOM 1654 O O . GLY A 1 211 ? 5.479 -0.880 -14.633 1.00 87.31 211 GLY A O 1
ATOM 1655 N N . MET A 1 212 ? 5.655 -1.446 -16.806 1.00 89.88 212 MET A N 1
ATOM 1656 C CA . MET A 1 212 ? 6.293 -2.725 -16.512 1.00 89.88 212 MET A CA 1
ATOM 1657 C C . MET A 1 212 ? 7.672 -2.504 -15.894 1.00 89.88 212 MET A C 1
ATOM 1659 O O . MET A 1 212 ? 8.530 -1.854 -16.491 1.00 89.88 212 MET A O 1
ATOM 1663 N N . PHE A 1 213 ? 7.893 -3.079 -14.713 1.00 92.19 213 PHE A N 1
ATOM 1664 C CA . PHE A 1 213 ? 9.190 -3.026 -14.055 1.00 92.19 213 PHE A CA 1
ATOM 1665 C C . PHE A 1 213 ? 10.241 -3.825 -14.820 1.00 92.19 213 PHE A C 1
ATOM 1667 O O . PHE A 1 213 ? 10.013 -4.964 -15.229 1.00 92.19 213 PHE A O 1
ATOM 1674 N N . VAL A 1 214 ? 11.429 -3.239 -14.939 1.00 95.62 214 VAL A N 1
ATOM 1675 C CA . VAL A 1 214 ? 12.624 -3.923 -15.419 1.00 95.62 214 VAL A CA 1
ATOM 1676 C C . VAL A 1 214 ? 13.313 -4.556 -14.207 1.00 95.62 214 VAL A C 1
ATOM 1678 O O . VAL A 1 214 ? 13.700 -3.839 -13.279 1.00 95.62 214 VAL A O 1
ATOM 1681 N N . PRO A 1 215 ? 13.447 -5.892 -14.158 1.00 95.94 215 PRO A N 1
ATOM 1682 C CA . PRO A 1 215 ? 14.074 -6.562 -13.029 1.00 95.94 215 PRO A CA 1
ATOM 1683 C C . PRO A 1 215 ? 15.577 -6.272 -12.986 1.00 95.94 215 PRO A C 1
ATOM 1685 O O . PRO A 1 215 ? 16.212 -6.021 -14.007 1.00 95.94 215 PRO A O 1
ATOM 1688 N N . TYR A 1 216 ? 16.165 -6.359 -11.794 1.00 97.19 216 TYR A N 1
ATOM 1689 C CA . TYR A 1 216 ? 17.607 -6.208 -11.615 1.00 97.19 216 TYR A CA 1
ATOM 1690 C C . TYR A 1 216 ? 18.304 -7.552 -11.496 1.00 97.19 216 TYR A C 1
ATOM 1692 O O . TYR A 1 216 ? 17.853 -8.451 -10.781 1.00 97.19 216 TYR A O 1
ATOM 1700 N N . ASN A 1 217 ? 19.494 -7.636 -12.080 1.00 97.69 217 ASN A N 1
ATOM 1701 C CA . ASN A 1 217 ? 20.428 -8.694 -11.763 1.00 97.69 217 ASN A CA 1
ATOM 1702 C C . ASN A 1 217 ? 20.992 -8.457 -10.357 1.00 97.69 217 ASN A C 1
ATOM 1704 O O . ASN A 1 217 ? 21.964 -7.721 -10.192 1.00 97.69 217 ASN A O 1
ATOM 1708 N N . LEU A 1 218 ? 20.373 -9.066 -9.342 1.00 96.25 218 LEU A N 1
ATOM 1709 C CA . LEU A 1 218 ? 20.704 -8.820 -7.933 1.00 96.25 218 LEU A CA 1
ATOM 1710 C C . LEU A 1 218 ? 22.197 -8.996 -7.595 1.00 96.25 218 LEU A C 1
ATOM 1712 O O . LEU A 1 218 ? 22.732 -8.128 -6.911 1.00 96.25 218 LEU A O 1
ATOM 1716 N N . PRO A 1 219 ? 22.920 -10.023 -8.092 1.00 97.06 219 PRO A N 1
ATOM 1717 C CA . PRO A 1 219 ? 24.355 -10.125 -7.837 1.00 97.06 219 PRO A CA 1
ATOM 1718 C C . PRO A 1 219 ? 25.150 -8.919 -8.352 1.00 97.06 219 PRO A C 1
ATOM 1720 O O . PRO A 1 219 ? 26.043 -8.441 -7.659 1.00 97.06 219 PRO A O 1
ATOM 1723 N N . ALA A 1 220 ? 24.832 -8.415 -9.550 1.00 97.19 220 ALA A N 1
ATOM 1724 C CA . ALA A 1 220 ? 25.482 -7.224 -10.090 1.00 97.19 220 ALA A CA 1
ATOM 1725 C C . ALA A 1 220 ? 25.073 -5.959 -9.324 1.00 97.19 220 ALA A C 1
ATOM 1727 O O . ALA A 1 220 ? 25.937 -5.152 -8.990 1.00 97.19 220 ALA A O 1
ATOM 1728 N N . TYR A 1 221 ? 23.785 -5.833 -8.997 1.00 97.81 221 TYR A N 1
ATOM 1729 C CA . TYR A 1 221 ? 23.236 -4.730 -8.210 1.00 97.81 221 TYR A CA 1
ATOM 1730 C C . TYR A 1 221 ? 23.956 -4.598 -6.861 1.00 97.81 221 TYR A C 1
ATOM 1732 O O . TYR A 1 221 ? 24.522 -3.551 -6.565 1.00 97.81 221 TYR A O 1
ATOM 1740 N N . TYR A 1 222 ? 24.014 -5.684 -6.084 1.00 97.56 222 TYR A N 1
ATOM 1741 C CA . TYR A 1 222 ? 24.621 -5.699 -4.753 1.00 97.56 222 TYR A CA 1
ATOM 1742 C C . TYR A 1 222 ? 26.143 -5.541 -4.785 1.00 97.56 222 TYR A C 1
ATOM 1744 O O . TYR A 1 222 ? 26.715 -4.930 -3.889 1.00 97.56 222 TYR A O 1
ATOM 1752 N N . ARG A 1 223 ? 26.821 -6.071 -5.808 1.00 97.00 223 ARG A N 1
ATOM 1753 C CA . ARG A 1 223 ? 28.287 -6.016 -5.884 1.00 97.00 223 ARG A CA 1
ATOM 1754 C C . ARG A 1 223 ? 28.820 -4.681 -6.392 1.00 97.00 223 ARG A C 1
ATOM 1756 O O . ARG A 1 223 ? 29.897 -4.276 -5.975 1.00 97.00 223 ARG A O 1
ATOM 1763 N N . HIS A 1 224 ? 28.122 -4.052 -7.333 1.00 97.31 224 HIS A N 1
ATOM 1764 C CA . HIS A 1 224 ? 28.652 -2.901 -8.069 1.00 97.31 224 HIS A CA 1
ATOM 1765 C C . HIS A 1 224 ? 27.880 -1.607 -7.822 1.00 97.31 224 HIS A C 1
ATOM 1767 O O . HIS A 1 224 ? 28.376 -0.543 -8.172 1.00 97.31 224 HIS A O 1
ATOM 1773 N N . GLY A 1 225 ? 26.662 -1.684 -7.278 1.00 96.88 225 GLY A N 1
ATOM 1774 C CA . GLY A 1 225 ? 25.840 -0.509 -6.998 1.00 96.88 225 GLY A CA 1
ATOM 1775 C C . GLY A 1 225 ? 25.307 0.223 -8.233 1.00 96.88 225 GLY A C 1
ATOM 1776 O O . GLY A 1 225 ? 24.641 1.245 -8.087 1.00 96.88 225 GLY A O 1
ATOM 1777 N N . ASP A 1 226 ? 25.556 -0.284 -9.439 1.00 97.56 226 ASP A N 1
ATOM 1778 C CA . ASP A 1 226 ? 25.062 0.294 -10.688 1.00 97.56 226 ASP A CA 1
ATOM 1779 C C . ASP A 1 226 ? 23.707 -0.333 -11.055 1.00 97.56 226 ASP A C 1
ATOM 1781 O O . ASP A 1 226 ? 23.629 -1.446 -11.592 1.00 97.56 226 ASP A O 1
ATOM 1785 N N . ALA A 1 227 ? 22.627 0.376 -10.719 1.00 97.38 227 ALA A N 1
ATOM 1786 C CA . ALA A 1 227 ? 21.262 -0.072 -10.972 1.00 97.38 227 ALA A CA 1
ATOM 1787 C C . ALA A 1 227 ? 20.938 -0.157 -12.477 1.00 97.38 227 ALA A C 1
ATOM 1789 O O . ALA A 1 227 ? 20.273 -1.107 -12.897 1.00 97.38 227 ALA A O 1
ATOM 1790 N N . ASP A 1 228 ? 21.448 0.772 -13.293 1.00 97.06 228 ASP A N 1
ATOM 1791 C CA . ASP A 1 228 ? 21.258 0.785 -14.749 1.00 97.06 228 ASP A CA 1
ATOM 1792 C C . ASP A 1 228 ? 21.939 -0.421 -15.410 1.00 97.06 228 ASP A C 1
ATOM 1794 O O . ASP A 1 228 ? 21.373 -1.104 -16.271 1.00 97.06 228 ASP A O 1
ATOM 1798 N N . ALA A 1 229 ? 23.179 -0.722 -15.015 1.00 97.19 229 ALA A N 1
ATOM 1799 C CA . ALA A 1 229 ? 23.891 -1.905 -15.489 1.00 97.19 229 ALA A CA 1
ATOM 1800 C C . ALA A 1 229 ? 23.228 -3.200 -15.003 1.00 97.19 229 ALA A C 1
ATOM 1802 O O . ALA A 1 229 ? 23.125 -4.158 -15.774 1.00 97.19 229 ALA A O 1
ATOM 1803 N N . ALA A 1 230 ? 22.745 -3.240 -13.758 1.00 97.88 230 ALA A N 1
ATOM 1804 C CA . ALA A 1 230 ? 22.042 -4.402 -13.225 1.00 97.88 230 ALA A CA 1
ATOM 1805 C C . ALA A 1 230 ? 20.722 -4.679 -13.962 1.00 97.88 230 ALA A C 1
ATOM 1807 O O . ALA A 1 230 ? 20.422 -5.846 -14.219 1.00 97.88 230 ALA A O 1
ATOM 1808 N N . ALA A 1 231 ? 19.963 -3.639 -14.324 1.00 97.38 231 ALA A N 1
ATOM 1809 C CA . ALA A 1 231 ? 18.740 -3.762 -15.119 1.00 97.38 231 ALA A CA 1
ATOM 1810 C C . ALA A 1 231 ? 19.041 -4.312 -16.519 1.00 97.38 231 ALA A C 1
ATOM 1812 O O . ALA A 1 231 ? 18.488 -5.333 -16.924 1.00 97.38 231 ALA A O 1
ATOM 1813 N N . ARG A 1 232 ? 19.996 -3.697 -17.231 1.00 97.25 232 ARG A N 1
ATOM 1814 C CA . ARG A 1 232 ? 20.413 -4.145 -18.572 1.00 97.25 232 ARG A CA 1
ATOM 1815 C C . ARG A 1 232 ? 20.896 -5.591 -18.578 1.00 97.25 232 ARG A C 1
ATOM 1817 O O . ARG A 1 232 ? 20.486 -6.374 -19.428 1.00 97.25 232 ARG A O 1
ATOM 1824 N N . ARG A 1 233 ? 21.727 -5.963 -17.601 1.00 97.44 233 ARG A N 1
ATOM 1825 C CA . ARG A 1 233 ? 22.270 -7.322 -17.482 1.00 97.44 233 ARG A CA 1
ATOM 1826 C C . ARG A 1 233 ? 21.181 -8.371 -17.277 1.00 97.44 233 ARG A C 1
ATOM 1828 O O . ARG A 1 233 ? 21.323 -9.498 -17.742 1.00 97.44 233 ARG A O 1
ATOM 1835 N N . GLU A 1 234 ? 20.109 -8.039 -16.566 1.00 97.25 234 GLU A N 1
ATOM 1836 C CA . GLU A 1 234 ? 19.020 -8.991 -16.341 1.00 97.25 234 GLU A CA 1
ATOM 1837 C C . GLU A 1 234 ? 18.264 -9.312 -17.636 1.00 97.25 234 GLU A C 1
ATOM 1839 O O . GLU A 1 234 ? 17.840 -10.452 -17.837 1.00 97.25 234 GLU A O 1
ATOM 1844 N N . MET A 1 235 ? 18.194 -8.347 -18.559 1.00 97.06 235 MET A N 1
ATOM 1845 C CA . MET A 1 235 ? 17.559 -8.507 -19.868 1.00 97.06 235 MET A CA 1
ATOM 1846 C C . MET A 1 235 ? 18.265 -9.505 -20.792 1.00 97.06 235 MET A C 1
ATOM 1848 O O . MET A 1 235 ? 17.653 -9.955 -21.761 1.00 97.06 235 MET A O 1
ATOM 1852 N N . ASP A 1 236 ? 19.506 -9.902 -20.490 1.00 96.62 236 ASP A N 1
ATOM 1853 C CA . ASP A 1 236 ? 20.232 -10.943 -21.229 1.00 96.62 236 ASP A CA 1
ATOM 1854 C C . ASP A 1 236 ? 19.733 -12.368 -20.927 1.00 96.62 236 ASP A C 1
ATOM 1856 O O . ASP A 1 236 ? 20.087 -13.314 -21.636 1.00 96.62 236 ASP A O 1
ATOM 1860 N N . LYS A 1 237 ? 18.909 -12.562 -19.888 1.00 96.06 237 LYS A N 1
ATOM 1861 C CA . LYS A 1 237 ? 18.335 -13.880 -19.588 1.00 96.06 237 LYS A CA 1
ATOM 1862 C C . LYS A 1 237 ? 17.301 -14.280 -20.638 1.00 96.06 237 LYS A C 1
ATOM 1864 O O . LYS A 1 237 ? 16.442 -13.490 -21.021 1.00 96.06 237 LYS A O 1
ATOM 1869 N N . SER A 1 238 ? 17.304 -15.559 -21.015 1.00 94.44 238 SER A N 1
ATOM 1870 C CA . SER A 1 238 ? 16.367 -16.125 -22.000 1.00 94.44 238 SER A CA 1
ATOM 1871 C C . SER A 1 238 ? 14.896 -15.886 -21.645 1.00 94.44 238 SER A C 1
ATOM 1873 O O . SER A 1 238 ? 14.087 -15.626 -22.532 1.00 94.44 238 SER A O 1
ATOM 1875 N N . MET A 1 239 ? 14.554 -15.905 -20.351 1.00 93.00 239 MET A N 1
ATOM 1876 C CA . MET A 1 239 ? 13.202 -15.602 -19.871 1.00 93.00 239 MET A CA 1
ATOM 1877 C C . MET A 1 239 ? 12.733 -14.198 -20.263 1.00 93.00 239 MET A C 1
ATOM 1879 O O . MET A 1 239 ? 11.567 -14.027 -20.605 1.00 93.00 239 MET A O 1
ATOM 1883 N N . MET A 1 240 ? 13.629 -13.208 -20.274 1.00 94.62 240 MET A N 1
ATOM 1884 C CA . MET A 1 240 ? 13.269 -11.849 -20.677 1.00 94.62 240 MET A CA 1
ATOM 1885 C C . MET A 1 240 ? 12.932 -11.810 -22.167 1.00 94.62 240 MET A C 1
ATOM 1887 O O . MET A 1 240 ? 11.874 -11.313 -22.532 1.00 94.62 240 MET A O 1
ATOM 1891 N N . GLY A 1 241 ? 13.734 -12.451 -23.022 1.00 93.88 241 GLY A N 1
ATOM 1892 C CA . GLY A 1 241 ? 13.390 -12.603 -24.440 1.00 93.88 241 GLY A CA 1
ATOM 1893 C C . GLY A 1 241 ? 12.049 -13.319 -24.668 1.00 93.88 241 GLY A C 1
ATOM 1894 O O . GLY A 1 241 ? 11.283 -12.923 -25.542 1.00 93.88 241 GLY A O 1
ATOM 1895 N N . MET A 1 242 ? 11.722 -14.331 -23.852 1.00 92.38 242 MET A N 1
ATOM 1896 C CA . MET A 1 242 ? 10.421 -15.014 -23.913 1.00 92.38 242 MET A CA 1
ATOM 1897 C C . MET A 1 242 ? 9.257 -14.113 -23.480 1.00 92.38 242 MET A C 1
ATOM 1899 O O . MET A 1 242 ? 8.218 -14.129 -24.135 1.00 92.38 242 MET A O 1
ATOM 1903 N N . MET A 1 243 ? 9.428 -13.307 -22.427 1.00 92.50 243 MET A N 1
ATOM 1904 C CA . MET A 1 243 ? 8.407 -12.378 -21.923 1.00 92.50 243 MET A CA 1
ATOM 1905 C C . MET A 1 243 ? 8.036 -11.301 -22.955 1.00 92.50 243 MET A C 1
ATOM 1907 O O . MET A 1 243 ? 6.868 -10.940 -23.081 1.00 92.50 243 MET A O 1
ATOM 1911 N N . TYR A 1 244 ? 9.007 -10.838 -23.746 1.00 95.25 244 TYR A N 1
ATOM 1912 C CA . TYR A 1 244 ? 8.777 -9.949 -24.893 1.00 95.25 244 TYR A CA 1
ATOM 1913 C C . TYR A 1 244 ? 8.462 -10.714 -26.194 1.00 95.25 244 TYR A C 1
ATOM 1915 O O . TYR A 1 244 ? 8.463 -10.140 -27.278 1.00 95.25 244 TYR A O 1
ATOM 1923 N N . GLY A 1 245 ? 8.182 -12.014 -26.110 1.00 95.12 245 GLY A N 1
ATOM 1924 C CA . GLY A 1 245 ? 7.809 -12.849 -27.244 1.00 95.12 245 GLY A CA 1
ATOM 1925 C C . GLY A 1 245 ? 6.304 -12.858 -27.522 1.00 95.12 245 GLY A C 1
ATOM 1926 O O . GLY A 1 245 ? 5.474 -12.544 -26.667 1.00 95.12 245 GLY A O 1
ATOM 1927 N N . TRP A 1 246 ? 5.941 -13.304 -28.727 1.00 94.69 246 TRP A N 1
ATOM 1928 C CA . TRP A 1 246 ? 4.549 -13.327 -29.194 1.00 94.69 246 TRP A CA 1
ATOM 1929 C C . TRP A 1 246 ? 3.626 -14.194 -28.317 1.00 94.69 246 TRP A C 1
ATOM 1931 O O . TRP A 1 246 ? 2.492 -13.808 -28.048 1.00 94.69 246 TRP A O 1
ATOM 1941 N N . MET A 1 247 ? 4.118 -15.336 -27.821 1.00 93.25 247 MET A N 1
ATOM 1942 C CA . MET A 1 247 ? 3.342 -16.218 -26.941 1.00 93.25 247 MET A CA 1
ATOM 1943 C C . MET A 1 247 ? 2.941 -15.503 -25.649 1.00 93.25 247 MET A C 1
ATOM 1945 O O . MET A 1 247 ? 1.774 -15.513 -25.273 1.00 93.25 247 MET A O 1
ATOM 1949 N N . PHE A 1 248 ? 3.887 -14.842 -24.980 1.00 93.50 248 PHE A N 1
ATOM 1950 C CA . PHE A 1 248 ? 3.596 -14.126 -23.738 1.00 93.50 248 PHE A CA 1
ATOM 1951 C C . PHE A 1 248 ? 2.672 -12.936 -23.970 1.00 93.50 248 PHE A C 1
ATOM 1953 O O . PHE A 1 248 ? 1.769 -12.722 -23.163 1.00 93.50 248 PHE A O 1
ATOM 1960 N N . LYS A 1 249 ? 2.846 -12.221 -25.090 1.00 94.19 249 LYS A N 1
ATOM 1961 C CA . LYS A 1 249 ? 1.955 -11.132 -25.499 1.00 94.19 249 LYS A CA 1
ATOM 1962 C C . LYS A 1 249 ? 0.490 -11.572 -25.479 1.00 94.19 249 LYS A C 1
ATOM 1964 O O . LYS A 1 249 ? -0.281 -11.053 -24.679 1.00 94.19 249 LYS A O 1
ATOM 1969 N N . PHE A 1 250 ? 0.115 -12.553 -26.298 1.00 93.50 250 PHE A N 1
ATOM 1970 C CA . PHE A 1 250 ? -1.301 -12.892 -26.470 1.00 93.50 250 PHE A CA 1
ATOM 1971 C C . PHE A 1 250 ? -1.891 -13.682 -25.304 1.00 93.50 250 PHE A C 1
ATOM 1973 O O . PHE A 1 250 ? -3.049 -13.476 -24.950 1.00 93.50 250 PHE A O 1
ATOM 1980 N N . TYR A 1 251 ? -1.118 -14.587 -24.700 1.00 92.88 251 TYR A N 1
ATOM 1981 C CA . TYR A 1 251 ? -1.657 -15.464 -23.659 1.00 92.88 251 TYR A CA 1
ATOM 1982 C C . TYR A 1 251 ? -1.683 -14.822 -22.271 1.00 92.88 251 TYR A C 1
ATOM 1984 O O . TYR A 1 251 ? -2.414 -15.298 -21.404 1.00 92.88 251 TYR A O 1
ATOM 1992 N N . MET A 1 252 ? -0.902 -13.763 -22.037 1.00 91.00 252 MET A N 1
ATOM 1993 C CA . MET A 1 252 ? -0.759 -13.192 -20.699 1.00 91.00 252 MET A CA 1
ATOM 1994 C C . MET A 1 252 ? -0.717 -11.668 -20.705 1.00 91.00 252 MET A C 1
ATOM 1996 O O . MET A 1 252 ? -1.519 -11.037 -20.015 1.00 91.00 252 MET A O 1
ATOM 2000 N N . LEU A 1 253 ? 0.208 -11.071 -21.458 1.00 93.00 253 LEU A N 1
ATOM 2001 C CA . LEU A 1 253 ? 0.542 -9.669 -21.259 1.00 93.00 253 LEU A CA 1
ATOM 2002 C C . LEU A 1 253 ? -0.498 -8.711 -21.827 1.00 93.00 253 LEU A C 1
ATOM 2004 O O . LEU A 1 253 ? -0.836 -7.781 -21.120 1.00 93.00 253 LEU A O 1
ATOM 2008 N N . ASP A 1 254 ? -1.114 -8.951 -22.982 1.00 94.31 254 ASP A N 1
ATOM 2009 C CA . ASP A 1 254 ? -2.171 -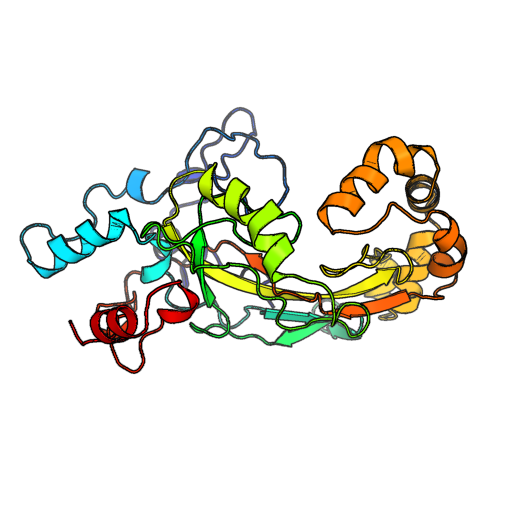8.057 -23.489 1.00 94.31 254 ASP A CA 1
ATOM 2010 C C . ASP A 1 254 ? -3.343 -7.945 -22.504 1.00 94.31 254 ASP A C 1
ATOM 2012 O O . ASP A 1 254 ? -3.799 -6.847 -22.176 1.00 94.31 254 ASP A O 1
ATOM 2016 N N . ARG A 1 255 ? -3.773 -9.080 -21.937 1.00 91.62 255 ARG A N 1
ATOM 2017 C CA . ARG A 1 255 ? -4.799 -9.088 -20.889 1.00 91.62 255 ARG A CA 1
ATOM 2018 C C . ARG A 1 255 ? -4.319 -8.359 -19.639 1.00 91.62 255 ARG A C 1
ATOM 2020 O O . ARG A 1 255 ? -5.069 -7.575 -19.067 1.00 91.62 255 ARG A O 1
ATOM 2027 N N . PHE A 1 256 ? -3.087 -8.611 -19.214 1.00 88.50 256 PHE A N 1
ATOM 2028 C CA . PHE A 1 256 ? -2.509 -7.957 -18.049 1.00 88.50 256 PHE A CA 1
ATOM 2029 C C . PHE A 1 256 ? -2.413 -6.427 -18.216 1.00 88.50 256 PHE A C 1
ATOM 2031 O O . PHE A 1 256 ? -2.844 -5.688 -17.333 1.00 88.50 256 PHE A O 1
ATOM 2038 N N . MET A 1 257 ? -1.926 -5.957 -19.367 1.00 91.06 257 MET A N 1
ATOM 2039 C CA . MET A 1 257 ? -1.784 -4.541 -19.713 1.00 91.06 257 MET A CA 1
ATOM 2040 C C . MET A 1 257 ? -3.136 -3.818 -19.721 1.00 91.06 257 MET A C 1
ATOM 2042 O O . MET A 1 257 ? -3.227 -2.688 -19.238 1.00 91.06 257 MET A O 1
ATOM 2046 N N . SER A 1 258 ? -4.211 -4.495 -20.145 1.00 89.00 258 SER A N 1
ATOM 2047 C CA . SER A 1 258 ? -5.564 -3.921 -20.125 1.00 89.00 258 SER A CA 1
ATOM 2048 C C . SER A 1 258 ? -6.042 -3.521 -18.719 1.00 89.00 258 SER A C 1
ATOM 2050 O O . SER A 1 258 ? -6.725 -2.509 -18.570 1.00 89.00 258 SER A O 1
ATOM 2052 N N . TYR A 1 259 ? -5.620 -4.233 -17.663 1.00 84.06 259 TYR A N 1
ATOM 2053 C CA . TYR A 1 259 ? -5.961 -3.874 -16.277 1.00 84.06 259 TYR A CA 1
ATOM 2054 C C . TYR A 1 259 ? -5.293 -2.576 -15.810 1.00 84.06 259 TYR A C 1
ATOM 2056 O O . TYR A 1 259 ? -5.747 -1.961 -14.848 1.00 84.06 259 TYR A O 1
ATOM 2064 N N . MET A 1 260 ? -4.224 -2.159 -16.488 1.00 85.38 260 MET A N 1
ATOM 2065 C CA . MET A 1 260 ? -3.514 -0.902 -16.249 1.00 85.38 260 MET A CA 1
ATOM 2066 C C . MET A 1 260 ? -3.860 0.160 -17.301 1.00 85.38 260 MET A C 1
ATOM 2068 O O . MET A 1 260 ? -3.145 1.153 -17.414 1.00 85.38 260 MET A O 1
ATOM 2072 N N . ALA A 1 261 ? -4.943 -0.039 -18.063 1.00 88.38 261 ALA A N 1
ATOM 2073 C CA . ALA A 1 261 ? -5.363 0.840 -19.153 1.00 88.38 261 ALA A CA 1
ATOM 2074 C C . ALA A 1 261 ? -4.249 1.101 -20.188 1.00 88.38 261 ALA A C 1
ATOM 2076 O O . ALA A 1 261 ? -4.106 2.214 -20.690 1.00 88.38 261 ALA A O 1
ATOM 2077 N N . ILE A 1 262 ? -3.453 0.070 -20.493 1.00 90.75 262 ILE A N 1
ATOM 2078 C CA . ILE A 1 262 ? -2.428 0.109 -21.539 1.00 90.75 262 ILE A CA 1
ATOM 2079 C C . ILE A 1 262 ? -2.901 -0.733 -22.723 1.00 90.75 262 ILE A C 1
ATOM 2081 O O . ILE A 1 262 ? -3.352 -1.869 -22.544 1.00 90.75 262 ILE A O 1
ATOM 2085 N N . ASP A 1 263 ? -2.788 -0.171 -23.928 1.00 90.50 263 ASP A N 1
ATOM 2086 C CA . ASP A 1 263 ? -3.200 -0.819 -25.174 1.00 90.50 263 ASP A CA 1
ATOM 2087 C C . ASP A 1 263 ? -2.175 -1.867 -25.630 1.00 90.50 263 ASP A C 1
ATOM 2089 O O . ASP A 1 263 ? -1.327 -1.649 -26.497 1.00 90.50 263 ASP A O 1
ATOM 2093 N N . GLY A 1 264 ? -2.249 -3.026 -24.979 1.00 93.50 264 GLY A N 1
ATOM 2094 C CA . GLY A 1 264 ? -1.442 -4.192 -25.293 1.00 93.50 264 GLY A CA 1
ATOM 2095 C C . GLY A 1 264 ? 0.023 -4.086 -24.867 1.00 93.50 264 GLY A C 1
ATOM 2096 O O . GLY A 1 264 ? 0.532 -3.067 -24.412 1.00 93.50 264 GLY A O 1
ATOM 2097 N N . TRP A 1 265 ? 0.712 -5.214 -24.992 1.00 95.81 265 TRP A N 1
ATOM 2098 C CA . TRP A 1 265 ? 2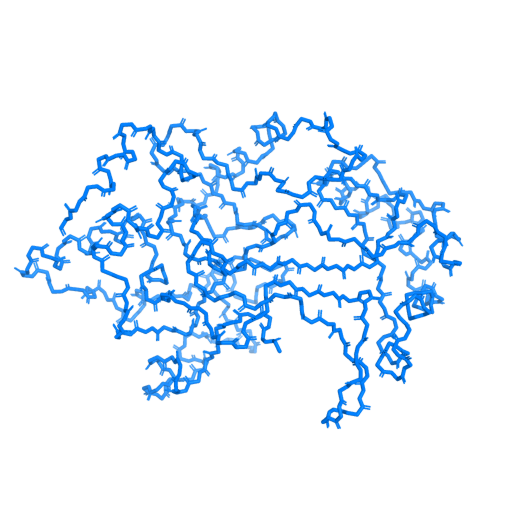.132 -5.348 -24.709 1.00 95.81 265 TRP A CA 1
ATOM 2099 C C . TRP A 1 265 ? 2.965 -5.082 -25.966 1.00 95.81 265 TRP A C 1
ATOM 2101 O O . TRP A 1 265 ? 2.851 -5.807 -26.964 1.00 95.81 265 TRP A O 1
ATOM 2111 N N . ASN A 1 266 ? 3.812 -4.057 -25.922 1.00 96.06 266 ASN A N 1
ATOM 2112 C CA . ASN A 1 266 ? 4.766 -3.735 -26.971 1.00 96.06 266 ASN A CA 1
ATOM 2113 C C . ASN A 1 266 ? 5.996 -4.643 -26.857 1.00 96.06 266 ASN A C 1
ATOM 2115 O O . ASN A 1 266 ? 6.894 -4.423 -26.049 1.00 96.06 266 ASN A O 1
ATOM 2119 N N . THR A 1 267 ? 6.059 -5.660 -27.712 1.00 96.38 267 THR A N 1
ATOM 2120 C CA . THR A 1 267 ? 7.187 -6.599 -27.776 1.00 96.38 267 THR A CA 1
ATOM 2121 C C . THR A 1 267 ? 8.440 -5.998 -28.413 1.00 96.38 267 THR A C 1
ATOM 2123 O O . THR A 1 267 ? 9.542 -6.504 -28.207 1.00 96.38 267 THR A O 1
ATOM 2126 N N . HIS A 1 268 ? 8.299 -4.928 -29.201 1.00 96.00 268 HIS A N 1
ATOM 2127 C CA . HIS A 1 268 ? 9.414 -4.322 -29.932 1.00 96.00 268 HIS A CA 1
ATOM 2128 C C . HIS A 1 268 ? 10.357 -3.523 -29.026 1.00 96.00 268 HIS A C 1
ATOM 2130 O O . HIS A 1 268 ? 11.513 -3.318 -29.396 1.00 96.00 268 HIS A O 1
ATOM 2136 N N . SER A 1 269 ? 9.913 -3.146 -27.823 1.00 96.06 269 SER A N 1
ATOM 2137 C CA . SER A 1 269 ? 10.736 -2.407 -26.863 1.00 96.06 269 SER A CA 1
ATOM 2138 C C . SER A 1 269 ? 11.901 -3.227 -26.300 1.00 96.06 269 SER A C 1
ATOM 2140 O O . SER A 1 269 ? 12.868 -2.649 -25.810 1.00 96.06 269 SER A O 1
ATOM 2142 N N . TYR A 1 270 ? 11.889 -4.563 -26.421 1.00 96.94 270 TYR A N 1
ATOM 2143 C CA . TYR A 1 270 ? 12.909 -5.433 -25.821 1.00 96.94 270 TYR A CA 1
ATOM 2144 C C . TYR A 1 270 ? 14.349 -5.035 -26.171 1.00 96.94 270 TYR A C 1
ATOM 2146 O O . TYR A 1 270 ? 15.219 -5.015 -25.300 1.00 96.94 270 TYR A O 1
ATOM 2154 N N . ALA A 1 271 ? 14.613 -4.700 -27.439 1.00 97.12 271 ALA A N 1
ATOM 2155 C CA . ALA A 1 271 ? 15.953 -4.323 -27.887 1.00 97.12 271 ALA A CA 1
ATOM 2156 C C . ALA A 1 271 ? 16.425 -2.992 -27.279 1.00 97.12 271 ALA A C 1
ATOM 2158 O O . ALA A 1 271 ? 17.619 -2.820 -27.026 1.00 97.12 271 ALA A O 1
ATOM 2159 N N . ASP A 1 272 ? 15.499 -2.065 -27.032 1.00 97.62 272 ASP A N 1
ATOM 2160 C CA . ASP A 1 272 ? 15.777 -0.805 -26.351 1.00 97.62 272 ASP A CA 1
ATOM 2161 C C . ASP A 1 272 ? 15.995 -1.035 -24.861 1.00 97.62 272 ASP A C 1
ATOM 2163 O O . ASP A 1 272 ? 17.041 -0.641 -24.345 1.00 97.62 272 ASP A O 1
ATOM 2167 N N . VAL A 1 273 ? 15.092 -1.767 -24.201 1.00 97.00 273 VAL A N 1
ATOM 2168 C CA . VAL A 1 273 ? 15.186 -2.075 -22.768 1.00 97.00 273 VAL A CA 1
ATOM 2169 C C . VAL A 1 273 ? 16.494 -2.802 -22.455 1.00 97.00 273 VAL A C 1
ATOM 2171 O O . VAL A 1 273 ? 17.223 -2.417 -21.541 1.00 97.00 273 VAL A O 1
ATOM 2174 N N . ARG A 1 274 ? 16.867 -3.795 -23.272 1.00 96.88 274 ARG A N 1
ATOM 2175 C CA . ARG A 1 274 ? 18.144 -4.516 -23.151 1.00 96.88 274 ARG A CA 1
ATOM 2176 C C . ARG A 1 274 ? 19.360 -3.604 -23.329 1.00 96.88 274 ARG A C 1
ATOM 2178 O O . ARG A 1 274 ? 20.375 -3.795 -22.666 1.00 96.88 274 ARG A O 1
ATOM 2185 N N . ALA A 1 275 ? 19.266 -2.603 -24.200 1.00 97.00 275 ALA A N 1
ATOM 2186 C CA . ALA A 1 275 ? 20.323 -1.617 -24.399 1.00 97.00 275 ALA A CA 1
ATOM 2187 C C . ALA A 1 275 ? 20.309 -0.478 -23.357 1.00 97.00 275 ALA A C 1
ATOM 2189 O O . ALA A 1 275 ? 21.218 0.353 -23.368 1.00 97.00 275 ALA A O 1
ATOM 2190 N N . GLY A 1 276 ? 19.314 -0.435 -22.463 1.00 96.12 276 GLY A N 1
ATOM 2191 C CA . GLY A 1 276 ? 19.087 0.657 -21.510 1.00 96.12 276 GLY A CA 1
ATOM 2192 C C . GLY A 1 276 ? 18.563 1.941 -22.154 1.00 96.12 276 GLY A C 1
ATOM 2193 O O . GLY A 1 276 ? 18.815 3.026 -21.646 1.00 96.12 276 GLY A O 1
ATOM 2194 N N . ARG A 1 277 ? 17.880 1.841 -23.298 1.00 97.25 277 ARG A N 1
ATOM 2195 C CA . ARG A 1 277 ? 17.161 2.954 -23.930 1.00 97.25 277 ARG A CA 1
ATOM 2196 C C . ARG A 1 277 ? 15.691 2.895 -23.536 1.00 97.25 277 ARG A C 1
ATOM 2198 O O . ARG A 1 277 ? 15.143 1.805 -23.428 1.00 97.25 277 ARG A O 1
ATOM 2205 N N . GLN A 1 278 ? 15.049 4.058 -23.388 1.00 95.94 278 GLN A N 1
ATOM 2206 C CA . GLN A 1 278 ? 13.635 4.153 -22.986 1.00 95.94 278 GLN A CA 1
ATOM 2207 C C . GLN A 1 278 ? 13.345 3.420 -21.662 1.00 95.94 278 GLN A C 1
ATOM 2209 O O . GLN A 1 278 ? 12.289 2.820 -21.478 1.00 95.94 278 GLN A O 1
ATOM 2214 N N . VAL A 1 279 ? 14.315 3.455 -20.748 1.00 96.88 279 VAL A N 1
ATOM 2215 C CA . VAL A 1 279 ? 14.238 2.851 -19.422 1.00 96.88 279 VAL A CA 1
ATOM 2216 C C . VAL A 1 279 ? 14.748 3.868 -18.423 1.00 96.88 279 VAL A C 1
ATOM 2218 O O . VAL A 1 279 ? 15.850 4.385 -18.580 1.00 96.88 279 VAL A O 1
ATOM 2221 N N . GLU A 1 280 ? 13.961 4.146 -17.391 1.00 95.44 280 GLU A N 1
ATOM 2222 C CA . GLU A 1 280 ? 14.397 5.007 -16.295 1.00 95.44 280 GLU A CA 1
ATOM 2223 C C . GLU A 1 280 ? 13.690 4.641 -14.988 1.00 95.44 280 GLU A C 1
ATOM 2225 O O . GLU A 1 280 ? 12.597 4.060 -15.016 1.00 95.44 280 GLU A O 1
ATOM 2230 N N . PRO A 1 281 ? 14.269 4.984 -13.824 1.00 95.75 281 PRO A N 1
ATOM 2231 C CA . PRO A 1 281 ? 13.615 4.751 -12.556 1.00 95.75 281 PRO A CA 1
ATOM 2232 C C . PRO A 1 281 ? 12.535 5.803 -12.280 1.00 95.75 281 PRO A C 1
ATOM 2234 O O . PRO A 1 281 ? 12.844 6.985 -12.085 1.00 95.75 281 PRO A O 1
ATOM 2237 N N . ARG A 1 282 ? 11.275 5.366 -12.157 1.00 95.00 282 ARG A N 1
ATOM 2238 C CA . ARG A 1 282 ? 10.132 6.225 -11.794 1.00 95.00 282 ARG A CA 1
ATOM 2239 C C . ARG A 1 282 ? 9.474 5.795 -10.492 1.00 95.00 282 ARG A C 1
ATOM 2241 O O . ARG A 1 282 ? 9.401 4.608 -10.188 1.00 95.00 282 ARG A O 1
ATOM 2248 N N . TRP A 1 283 ? 8.985 6.777 -9.735 1.00 93.81 283 TRP A N 1
ATOM 2249 C CA . TRP A 1 283 ? 8.010 6.539 -8.669 1.00 93.81 283 TRP A CA 1
ATOM 2250 C C . TRP A 1 283 ? 6.672 6.152 -9.290 1.00 93.81 283 TRP A C 1
ATOM 2252 O O . TRP A 1 283 ? 6.295 6.718 -10.319 1.00 93.81 283 TRP A O 1
ATOM 2262 N N . LEU A 1 284 ? 5.945 5.236 -8.654 1.00 90.75 284 LEU A N 1
ATOM 2263 C CA . LEU A 1 284 ? 4.604 4.893 -9.109 1.00 90.75 284 LEU A CA 1
ATOM 2264 C C . LEU A 1 284 ? 3.641 6.081 -8.937 1.00 90.75 284 LEU A C 1
ATOM 2266 O O . LEU A 1 284 ? 3.756 6.805 -7.939 1.00 90.75 284 LEU A O 1
ATOM 2270 N N . PRO A 1 285 ? 2.655 6.247 -9.844 1.00 90.81 285 PRO A N 1
ATOM 2271 C CA . PRO A 1 285 ? 1.661 7.319 -9.754 1.00 90.81 285 PRO A CA 1
ATOM 2272 C C . PRO A 1 285 ? 0.814 7.305 -8.473 1.00 90.81 285 PRO A C 1
ATOM 2274 O O . PRO A 1 285 ? 0.256 8.330 -8.082 1.00 90.81 285 PRO A O 1
ATOM 2277 N N . THR A 1 286 ? 0.725 6.155 -7.803 1.00 87.75 286 THR A N 1
ATOM 2278 C CA . THR A 1 286 ? 0.032 5.983 -6.524 1.00 87.75 286 THR A CA 1
ATOM 2279 C C . THR A 1 286 ? 0.941 5.308 -5.500 1.00 87.75 286 THR A C 1
ATOM 2281 O O . THR A 1 286 ? 1.832 4.534 -5.857 1.00 87.75 286 THR A O 1
ATOM 2284 N N . ASP A 1 287 ? 0.699 5.587 -4.223 1.00 89.38 287 ASP A N 1
ATOM 2285 C CA . ASP A 1 287 ? 1.298 4.822 -3.137 1.00 89.38 287 ASP A CA 1
ATOM 2286 C C . ASP A 1 287 ? 0.519 3.513 -2.974 1.00 89.38 287 ASP A C 1
ATOM 2288 O O . ASP A 1 287 ? -0.704 3.526 -2.832 1.00 89.38 287 ASP A O 1
ATOM 2292 N N . ALA A 1 288 ? 1.215 2.379 -2.935 1.00 89.12 288 ALA A N 1
ATOM 2293 C CA . ALA A 1 288 ? 0.616 1.123 -2.504 1.00 89.12 288 ALA A CA 1
ATOM 2294 C C . ALA A 1 288 ? 0.242 1.218 -1.018 1.00 89.12 288 ALA A C 1
ATOM 2296 O O . ALA A 1 288 ? 0.958 1.832 -0.217 1.00 89.12 288 ALA A O 1
ATOM 2297 N N . MET A 1 289 ? -0.857 0.576 -0.632 1.00 90.44 289 MET A N 1
ATOM 2298 C CA . MET A 1 289 ? -1.320 0.548 0.753 1.00 90.44 289 MET A CA 1
ATOM 2299 C C . MET A 1 289 ? -1.356 -0.901 1.227 1.00 90.44 289 MET A C 1
ATOM 2301 O O . MET A 1 289 ? -2.202 -1.698 0.837 1.00 90.44 289 MET A O 1
ATOM 2305 N N . LEU A 1 290 ? -0.366 -1.246 2.040 1.00 90.00 290 LEU A N 1
ATOM 2306 C CA . LEU A 1 290 ? -0.116 -2.602 2.498 1.00 90.00 290 LEU A CA 1
ATOM 2307 C C . LEU A 1 290 ? -0.874 -2.857 3.799 1.00 90.00 290 LEU A C 1
ATOM 2309 O O . LEU A 1 290 ? -0.827 -2.037 4.719 1.00 90.00 290 LEU A O 1
ATOM 2313 N N . GLU A 1 291 ? -1.504 -4.023 3.902 1.00 91.31 291 GLU A N 1
ATOM 2314 C CA . GLU A 1 291 ? -2.116 -4.472 5.152 1.00 91.31 291 GLU A CA 1
ATOM 2315 C C . GLU A 1 291 ? -1.078 -4.539 6.274 1.00 91.31 291 GLU A C 1
ATOM 2317 O O . GLU A 1 291 ? 0.053 -5.015 6.088 1.00 91.31 291 GLU A O 1
ATOM 2322 N N . ILE A 1 292 ? -1.507 -4.071 7.443 1.00 92.88 292 ILE A N 1
ATOM 2323 C CA . ILE A 1 292 ? -0.801 -4.196 8.709 1.00 92.88 292 ILE A CA 1
ATOM 2324 C C . ILE A 1 292 ? -1.645 -5.049 9.655 1.00 92.88 292 ILE A C 1
ATOM 2326 O O . ILE A 1 292 ? -2.825 -4.783 9.865 1.00 92.88 292 ILE A O 1
ATOM 2330 N N . SER A 1 293 ? -1.033 -6.100 10.191 1.00 92.31 293 SER A N 1
ATOM 2331 C CA . SER A 1 293 ? -1.721 -7.135 10.976 1.00 92.31 293 SER A CA 1
ATOM 2332 C C . SER A 1 293 ? -0.948 -7.573 12.226 1.00 92.31 293 SER A C 1
ATOM 2334 O O . SER A 1 293 ? -1.453 -8.368 13.008 1.00 92.31 293 SER A O 1
ATOM 2336 N N . HIS A 1 294 ? 0.261 -7.041 12.418 1.00 94.25 294 HIS A N 1
ATOM 2337 C CA . HIS A 1 294 ? 1.123 -7.246 13.586 1.00 94.25 294 HIS A CA 1
ATOM 2338 C C . HIS A 1 294 ? 1.486 -5.883 14.187 1.00 94.25 294 HIS A C 1
ATOM 2340 O O . HIS A 1 294 ? 1.077 -4.850 13.655 1.00 94.25 294 HIS A O 1
ATOM 2346 N N . ALA A 1 295 ? 2.307 -5.868 15.236 1.00 95.44 295 ALA A N 1
ATOM 2347 C CA . ALA A 1 295 ? 2.591 -4.701 16.070 1.00 95.44 295 ALA A CA 1
ATOM 2348 C C . ALA A 1 295 ? 1.364 -4.216 16.861 1.00 95.44 295 ALA A C 1
ATOM 2350 O O . ALA A 1 295 ? 1.158 -3.009 17.051 1.00 95.44 295 ALA A O 1
ATOM 2351 N N . ILE A 1 296 ? 0.521 -5.166 17.282 1.00 96.88 296 ILE A N 1
ATOM 2352 C CA . ILE A 1 296 ? -0.679 -4.881 18.065 1.00 96.88 296 ILE A CA 1
ATOM 2353 C C . ILE A 1 296 ? -0.274 -4.330 19.430 1.00 96.88 296 ILE A C 1
ATOM 2355 O O . ILE A 1 296 ? 0.562 -4.905 20.127 1.00 96.88 296 ILE A O 1
ATOM 2359 N N . ARG A 1 297 ? -0.908 -3.226 19.831 1.00 94.38 297 ARG A N 1
ATOM 2360 C CA . ARG A 1 297 ? -0.692 -2.564 21.117 1.00 94.38 297 ARG A CA 1
ATOM 2361 C C . ARG A 1 297 ? -1.982 -2.414 21.906 1.00 94.38 297 ARG A C 1
ATOM 2363 O O . ARG A 1 297 ? -3.038 -2.057 21.380 1.00 94.38 297 ARG A O 1
ATOM 2370 N N . ARG A 1 298 ? -1.858 -2.660 23.210 1.00 88.75 298 ARG A N 1
ATOM 2371 C CA . ARG A 1 298 ? -2.899 -2.362 24.198 1.00 88.75 298 ARG A CA 1
ATOM 2372 C C . ARG A 1 298 ? -2.763 -0.932 24.711 1.00 88.75 298 ARG A C 1
ATOM 2374 O O . ARG A 1 298 ? -3.731 -0.181 24.697 1.00 88.75 298 ARG A O 1
ATOM 2381 N N . GLU A 1 299 ? -1.565 -0.561 25.147 1.00 89.69 299 GLU A N 1
ATOM 2382 C CA . GLU A 1 299 ? -1.255 0.801 25.580 1.00 89.69 299 GLU A CA 1
ATOM 2383 C C . GLU A 1 299 ? -1.005 1.709 24.375 1.00 89.69 299 GLU A C 1
ATOM 2385 O O . GLU A 1 299 ? -0.368 1.313 23.398 1.00 89.69 299 GLU A O 1
ATOM 2390 N N . GLY A 1 300 ? -1.534 2.932 24.432 1.00 90.25 300 GLY A N 1
ATOM 2391 C CA . GLY A 1 300 ? -1.453 3.889 23.327 1.00 90.25 300 GLY A CA 1
ATOM 2392 C C . GLY A 1 300 ? -2.381 3.586 22.148 1.00 90.25 300 GLY A C 1
ATOM 2393 O O . GLY A 1 300 ? -2.306 4.297 21.149 1.00 90.25 300 GLY A O 1
ATOM 2394 N N . ALA A 1 301 ? -3.246 2.567 22.248 1.00 94.94 301 ALA A N 1
ATOM 2395 C CA . ALA A 1 301 ? -4.322 2.355 21.284 1.00 94.94 301 ALA A CA 1
ATOM 2396 C C . ALA A 1 301 ? -5.155 3.637 21.125 1.00 94.94 301 ALA A C 1
ATOM 2398 O O . ALA A 1 301 ? -5.364 4.370 22.095 1.00 94.94 301 ALA A O 1
ATOM 2399 N N . LEU A 1 302 ? -5.616 3.898 19.902 1.00 96.31 302 LEU A N 1
ATOM 2400 C CA . LEU A 1 302 ? -6.374 5.108 19.600 1.00 96.31 302 LEU A CA 1
ATOM 2401 C C . LEU A 1 302 ? -7.663 5.143 20.422 1.00 96.31 302 LEU A C 1
ATOM 2403 O O . LEU A 1 302 ? -8.398 4.156 20.497 1.00 96.31 302 LEU A O 1
ATOM 2407 N N . ASP A 1 303 ? -7.936 6.297 21.014 1.00 95.00 303 ASP A N 1
ATOM 2408 C CA . ASP A 1 303 ? -9.140 6.558 21.789 1.00 95.00 303 ASP A CA 1
ATOM 2409 C C . ASP A 1 303 ? -10.140 7.429 21.015 1.00 95.00 303 ASP A C 1
ATOM 2411 O O . ASP A 1 303 ? -9.962 7.723 19.829 1.00 95.00 303 ASP A O 1
ATOM 2415 N N . CYS A 1 304 ? -11.219 7.839 21.689 1.00 96.19 304 CYS A N 1
ATOM 2416 C CA . CYS A 1 304 ? -12.256 8.670 21.090 1.00 96.19 304 CYS A CA 1
ATOM 2417 C C . CYS A 1 304 ? -11.660 9.955 20.504 1.00 96.19 304 CYS A C 1
ATOM 2419 O O . CYS A 1 304 ? -11.881 10.234 19.332 1.00 96.19 304 CYS A O 1
ATOM 2421 N N . ALA A 1 305 ? -10.856 10.688 21.282 1.00 95.31 305 ALA A N 1
ATOM 2422 C CA . ALA A 1 305 ? -10.270 11.967 20.878 1.00 95.31 305 ALA A CA 1
ATOM 2423 C C . ALA A 1 305 ? -9.242 11.821 19.747 1.00 95.31 305 ALA A C 1
ATOM 2425 O O . ALA A 1 305 ? -9.085 12.731 18.935 1.00 95.31 305 ALA A O 1
ATOM 2426 N N . SER A 1 306 ? -8.592 10.658 19.649 1.00 96.00 306 SER A N 1
ATOM 2427 C CA . SER A 1 306 ? -7.671 10.343 18.558 1.00 96.00 306 SER A CA 1
ATOM 2428 C C . SER A 1 306 ? -8.356 10.365 17.188 1.00 96.00 306 SER A C 1
ATOM 2430 O O . SER A 1 306 ? -7.692 10.639 16.198 1.00 96.00 306 SER A O 1
ATOM 2432 N N . CYS A 1 307 ? -9.662 10.087 17.102 1.00 96.56 307 CYS A N 1
ATOM 2433 C CA . CYS A 1 307 ? -10.425 10.102 15.841 1.00 96.56 307 CYS A CA 1
ATOM 2434 C C . CYS A 1 307 ? -11.455 11.243 15.782 1.00 96.56 307 CYS A C 1
ATOM 2436 O O . CYS A 1 307 ? -11.661 11.854 14.733 1.00 96.56 307 CYS A O 1
ATOM 2438 N N . HIS A 1 308 ? -12.105 11.511 16.911 1.00 96.88 308 HIS A N 1
ATOM 2439 C CA . HIS A 1 308 ? -13.167 12.488 17.105 1.00 96.88 308 HIS A CA 1
ATOM 2440 C C . HIS A 1 308 ? -12.600 13.732 17.788 1.00 96.88 308 HIS A C 1
ATOM 2442 O O . HIS A 1 308 ? -12.678 13.905 19.005 1.00 96.88 308 HIS A O 1
ATOM 2448 N N . GLY A 1 309 ? -11.995 14.594 16.984 1.00 91.94 309 GLY A N 1
ATOM 2449 C CA . GLY A 1 309 ? -11.439 15.860 17.428 1.00 91.94 309 GLY A CA 1
ATOM 2450 C C . GLY A 1 309 ? -10.933 16.683 16.244 1.00 91.94 309 GLY A C 1
ATOM 2451 O O . GLY A 1 309 ? -10.840 16.160 15.130 1.00 91.94 309 GLY A O 1
ATOM 2452 N N . PRO A 1 310 ? -10.583 17.961 16.468 1.00 86.62 310 PRO A N 1
ATOM 2453 C CA . PRO A 1 310 ? -10.037 18.828 15.422 1.00 86.62 310 PRO A CA 1
ATOM 2454 C C . PRO A 1 310 ? -8.730 18.284 14.827 1.00 86.62 310 PRO A C 1
ATOM 2456 O O . PRO A 1 310 ? -8.507 18.433 13.631 1.00 86.62 310 PRO A O 1
ATOM 2459 N N . ASP A 1 311 ? -7.926 17.596 15.643 1.00 89.75 311 ASP A N 1
ATOM 2460 C CA . ASP A 1 311 ? -6.656 16.973 15.250 1.00 89.75 311 ASP A CA 1
ATOM 2461 C C . ASP A 1 311 ? -6.777 15.442 15.112 1.00 89.75 311 ASP A C 1
ATOM 2463 O O . ASP A 1 311 ? -5.809 14.705 15.305 1.00 89.75 311 ASP A O 1
ATOM 2467 N N . GLY A 1 312 ? -7.988 14.947 14.825 1.00 94.69 312 GLY A N 1
ATOM 2468 C CA . GLY A 1 312 ? -8.256 13.520 14.674 1.00 94.69 312 GLY A CA 1
ATOM 2469 C C . GLY A 1 312 ? -7.475 12.888 13.515 1.00 94.69 312 GLY A C 1
ATOM 2470 O O . GLY A 1 312 ? -7.222 13.512 12.487 1.00 94.69 312 GLY A O 1
ATOM 2471 N N . VAL A 1 313 ? -7.126 11.608 13.650 1.00 96.19 313 VAL A N 1
ATOM 2472 C CA . VAL A 1 313 ? -6.324 10.865 12.665 1.00 96.19 313 VAL A CA 1
ATOM 2473 C C . VAL A 1 313 ? -7.064 10.557 11.354 1.00 96.19 313 VAL A C 1
ATOM 2475 O O . VAL A 1 313 ? -6.439 10.129 10.380 1.00 96.19 313 VAL A O 1
ATOM 2478 N N . LEU A 1 314 ? -8.390 10.724 11.331 1.00 96.88 314 LEU A N 1
ATOM 2479 C CA . LEU A 1 314 ? -9.252 10.375 10.206 1.00 96.88 314 LEU A CA 1
ATOM 2480 C C . LEU A 1 314 ? -9.576 11.606 9.360 1.00 96.88 314 LEU A C 1
ATOM 2482 O O . LEU A 1 314 ? -10.212 12.550 9.824 1.00 96.88 314 LEU A O 1
ATOM 2486 N N . ASP A 1 315 ? -9.234 11.547 8.075 1.00 95.19 315 ASP A N 1
ATOM 2487 C CA . ASP A 1 315 ? -9.766 12.482 7.087 1.00 95.19 315 ASP A CA 1
ATOM 2488 C C . ASP A 1 315 ? -11.164 12.021 6.653 1.00 95.19 315 ASP A C 1
ATOM 2490 O O . ASP A 1 315 ? -11.340 11.242 5.713 1.00 95.19 315 ASP A O 1
ATOM 2494 N N . TRP A 1 316 ? -12.185 12.496 7.367 1.00 96.31 316 TRP A N 1
ATOM 2495 C CA . TRP A 1 316 ? -13.580 12.139 7.108 1.00 96.31 316 TRP A CA 1
ATOM 2496 C C . TRP A 1 316 ? -14.033 12.478 5.680 1.00 96.31 316 TRP A C 1
ATOM 2498 O O . TRP A 1 316 ? -14.818 11.735 5.088 1.00 96.31 316 TRP A O 1
ATOM 2508 N N . ARG A 1 317 ? -13.517 13.558 5.083 1.00 95.12 317 ARG A N 1
ATOM 2509 C CA . ARG A 1 317 ? -13.877 13.939 3.708 1.00 95.12 317 ARG A CA 1
ATOM 2510 C C . ARG A 1 317 ? -13.282 12.961 2.707 1.00 95.12 317 ARG A C 1
ATOM 2512 O O . ARG A 1 317 ? -14.004 12.476 1.837 1.00 95.12 317 ARG A O 1
ATOM 2519 N N . ALA A 1 318 ? -12.003 12.617 2.867 1.00 93.88 318 ALA A N 1
ATOM 2520 C CA . ALA A 1 318 ? -11.355 11.597 2.046 1.00 93.88 318 ALA A CA 1
ATOM 2521 C C . ALA A 1 318 ? -12.015 10.220 2.213 1.00 93.88 318 ALA A C 1
ATOM 2523 O O . ALA A 1 318 ? -12.096 9.459 1.253 1.00 93.88 318 ALA A O 1
ATOM 2524 N N . LEU A 1 319 ? -12.570 9.923 3.395 1.00 96.31 319 LEU A N 1
ATOM 2525 C CA . LEU A 1 319 ? -13.369 8.721 3.660 1.00 96.31 319 LEU A CA 1
ATOM 2526 C C . LEU A 1 319 ? -14.779 8.755 3.044 1.00 96.31 319 LEU A C 1
ATOM 2528 O O . LEU A 1 319 ? -15.524 7.787 3.191 1.00 96.31 319 LEU A O 1
ATOM 2532 N N . GLY A 1 320 ? -15.154 9.815 2.326 1.00 95.88 320 GLY A N 1
ATOM 2533 C CA . GLY A 1 320 ? -16.413 9.904 1.585 1.00 95.88 320 GLY A CA 1
ATOM 2534 C C . GLY A 1 320 ? -17.601 10.440 2.388 1.00 95.88 320 GLY A C 1
ATOM 2535 O O . GLY A 1 320 ? -18.744 10.231 1.977 1.00 95.88 320 GLY A O 1
ATOM 2536 N N . TYR A 1 321 ? -17.361 11.120 3.511 1.00 96.88 321 TYR A N 1
ATOM 2537 C CA . TYR A 1 321 ? -18.403 11.852 4.235 1.00 96.88 321 TYR A CA 1
ATOM 2538 C C . TYR A 1 321 ? -18.604 13.262 3.657 1.00 96.88 321 TYR A C 1
ATOM 2540 O O . TYR A 1 321 ? -17.694 13.871 3.091 1.00 96.88 321 TYR A O 1
ATOM 2548 N N . THR A 1 322 ? -19.822 13.786 3.779 1.00 96.88 322 THR A N 1
ATOM 2549 C CA . THR A 1 322 ? -20.151 15.187 3.472 1.00 96.88 322 THR A CA 1
ATOM 2550 C C . THR A 1 322 ? -19.441 16.144 4.432 1.00 96.88 322 THR A C 1
ATOM 2552 O O . THR A 1 322 ? -19.003 15.743 5.506 1.00 96.88 322 THR A O 1
ATOM 2555 N N . ASP A 1 323 ? -19.374 17.436 4.096 1.00 96.25 323 ASP A N 1
ATOM 2556 C CA . ASP A 1 323 ? -18.814 18.442 5.009 1.00 96.25 323 ASP A CA 1
ATOM 2557 C C . ASP A 1 323 ? -19.553 18.493 6.351 1.00 96.25 323 ASP A C 1
ATOM 2559 O O . ASP A 1 323 ? -18.921 18.587 7.402 1.00 96.25 323 ASP A O 1
ATOM 2563 N N . ALA A 1 324 ? -20.884 18.389 6.322 1.00 96.00 324 ALA A N 1
ATOM 2564 C CA . ALA A 1 324 ? -21.707 18.396 7.526 1.00 96.00 324 ALA A CA 1
ATOM 2565 C C . ALA A 1 324 ? -21.451 17.154 8.398 1.00 96.00 324 ALA A C 1
ATOM 2567 O O . ALA A 1 324 ? -21.266 17.277 9.608 1.00 96.00 324 ALA A O 1
ATOM 2568 N N . GLU A 1 325 ? -21.385 15.967 7.787 1.00 96.12 325 GLU A N 1
ATOM 2569 C CA . GLU A 1 325 ? -21.054 14.725 8.496 1.00 96.12 325 GLU A CA 1
ATOM 2570 C C . GLU A 1 325 ? -19.624 14.751 9.034 1.00 96.12 325 GLU A C 1
ATOM 2572 O O . GLU A 1 325 ? -19.406 14.367 10.176 1.00 96.12 325 GLU A O 1
ATOM 2577 N N . ALA A 1 326 ? -18.658 15.243 8.255 1.00 96.00 326 ALA A N 1
ATOM 2578 C CA . ALA A 1 326 ? -17.266 15.353 8.675 1.00 96.00 326 ALA A CA 1
ATOM 2579 C C . ALA A 1 326 ? -17.117 16.246 9.915 1.00 96.00 326 ALA A C 1
ATOM 2581 O O . ALA A 1 326 ? -16.406 15.877 10.845 1.00 96.00 326 ALA A O 1
ATOM 2582 N N . VAL A 1 327 ? -17.823 17.382 9.975 1.00 95.56 327 VAL A N 1
ATOM 2583 C CA . VAL A 1 327 ? -17.850 18.244 11.171 1.00 95.56 327 VAL A CA 1
ATOM 2584 C C . VAL A 1 327 ? -18.491 17.523 12.360 1.00 95.56 327 VAL A C 1
ATOM 2586 O O . VAL A 1 327 ? -17.960 17.575 13.467 1.00 95.56 327 VAL A O 1
ATOM 2589 N N . ALA A 1 328 ? -19.604 16.817 12.146 1.00 96.12 328 ALA A N 1
ATOM 2590 C CA . ALA A 1 328 ? -20.291 16.082 13.209 1.00 96.12 328 ALA A CA 1
ATOM 2591 C C . ALA A 1 328 ? -19.477 14.889 13.748 1.00 96.12 328 ALA A C 1
ATOM 2593 O O . ALA A 1 328 ? -19.541 14.573 14.940 1.00 96.12 328 ALA A O 1
ATOM 2594 N N . LEU A 1 329 ? -18.716 14.225 12.877 1.00 95.56 329 LEU A N 1
ATOM 2595 C CA . LEU A 1 329 ? -17.818 13.127 13.222 1.00 95.56 329 LEU A CA 1
ATOM 2596 C C . LEU A 1 329 ? -16.525 13.637 13.864 1.00 95.56 329 LEU A C 1
ATOM 2598 O O . LEU A 1 329 ? -16.002 12.970 14.741 1.00 95.56 329 LEU A O 1
ATOM 2602 N N . ALA A 1 330 ? -16.031 14.822 13.513 1.00 95.19 330 ALA A N 1
ATOM 2603 C CA . ALA A 1 330 ? -14.864 15.422 14.164 1.00 95.19 330 ALA A CA 1
ATOM 2604 C C . ALA A 1 330 ? -15.179 16.077 15.526 1.00 95.19 330 ALA A C 1
ATOM 2606 O O . ALA A 1 330 ? -14.269 16.541 16.212 1.00 95.19 330 ALA A O 1
ATOM 2607 N N . ALA A 1 331 ? -16.450 16.139 15.933 1.00 93.00 331 ALA A N 1
ATOM 2608 C CA . ALA A 1 331 ? -16.830 16.685 17.230 1.00 93.00 331 ALA A CA 1
ATOM 2609 C C . ALA A 1 331 ? -16.333 15.783 18.382 1.00 93.00 331 ALA A C 1
ATOM 2611 O O . ALA A 1 331 ? -16.516 14.568 18.288 1.00 93.00 331 ALA A O 1
ATOM 2612 N N . PRO A 1 332 ? -15.770 16.348 19.472 1.00 90.00 332 PRO A N 1
ATOM 2613 C CA . PRO A 1 332 ? -15.295 15.581 20.627 1.00 90.00 332 PRO A CA 1
ATOM 2614 C C . PRO A 1 332 ? -16.354 14.630 21.204 1.00 90.00 332 PRO A C 1
ATOM 2616 O O . PRO A 1 332 ? -17.539 14.974 21.251 1.00 90.00 332 PRO A O 1
ATOM 2619 N N . ARG A 1 333 ? -15.920 13.445 21.649 1.00 83.31 333 ARG A N 1
ATOM 2620 C CA . ARG A 1 333 ? -16.772 12.367 22.181 1.00 83.31 333 ARG A CA 1
ATOM 2621 C C . ARG A 1 333 ? -16.317 11.871 23.540 1.00 83.31 333 ARG A C 1
ATOM 2623 O O . ARG A 1 333 ? -15.086 11.764 23.740 1.00 83.31 333 ARG A O 1
#

Sequence (333 aa):
GSKRGTPFTPDWDVHAAAGLTCLDCHATEGHRIAKGTHTTTMMANDLPDVEV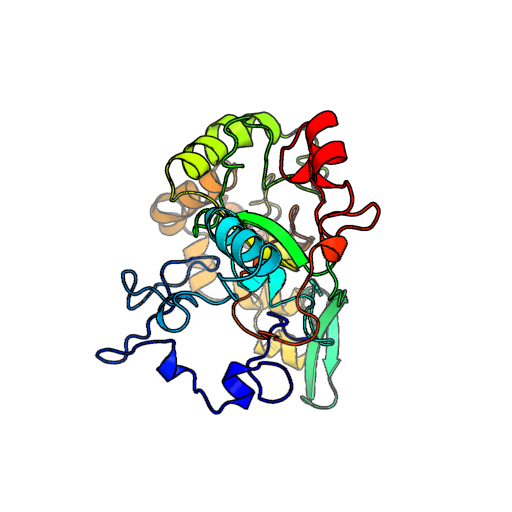ACLGCHETPHAADTDRGRALNDHLARVACVTCHIPSLHPDNATRRDFGTTTWDEHEGIHLYTDRGKETTPGKGIAYVWWNGDATFLGNPIGDNPNGAGRYRFYDAAHRWPEYADFDYATWYEDVMRPLARAGRPSRLYAMKRFNGRQHIDLQNMGPFGGMFVPYNLPAYYRHGDADAAARREMDKSMMGMMYGWMFKFYMLDRFMSYMAIDGWNTHSYADVRAGRQVEPRWLPTDAMLEISHAIRREGALDCASCHGPDGVLDWRALGYTDAEAVALAAPR

pLDDT: mean 92.85, std 5.49, range [57.5, 97.88]